Protein AF-A0A651GC50-F1 (afdb_monomer_lite)

Sequence (352 aa):
MMANLSPSSCLRASWQGGVTLLEILIVLMIILVLASFMIVGLDIIEDRRSRLVTSQRMDHVLNRLAQIGMGASGSVVYELQTAIPDLGGTRRFERGMGVDAAPYVLPEDRSGDGSPDPWHHVFPHSDAVSYGNPVVSGADDRPLIMAYPWGQERKYRIGTWQGDDGDDAYYWDLYEQHVNNDEDFAYPAAERHRLHELWPRRSAQLLSYLGVVSDVETYHGNRSPKQAWNDAWGHPLIVAYALYQPPKYRGTNQSRHPDYYLQRAQDLYQYNRSIYVSIGAAGPDISPYAFVADWNINMTALWNHICDIAMPDEETTWNERSFHRNPWSGTRIASDESGERQVFLSAPVEFR

pLDDT: mean 72.95, std 24.16, range [25.03, 98.5]

Radius of gyration: 33.16 Å; chains: 1; bounding box: 59×53×151 Å

Foldseek 3Di:
DDDDDDDPPDPPPPPPPPCDPVNVVVVVVVVVVVVVVVVVVVVVVLQVVLVVLQLVLQVLLVVLLVVCCVDPVNFSVVVLCVLPVQLDAQRDDDPPPPPPPDDDDDPPDDDPDPDDDPPPDPDQDPVNDDSGDDDDDDPDDHFHADDDDQPDFDQDDPDDPPPPVDPDDDDPPPPPPVPVDPVRRPRPDGDWDFPLRFQQQCQLVSCCVSVQDVHSVCLVPWQDCPRSQARVQRHGKTKTKHKYAFTFDPDPPPVDDRCNRQVVCCVVPVGRMKMKIKIKHFPNDDDPPPDDPDVSVVSSVSSVVLQCQQQVDPLRICTSVCVVPPSDARWDWGAHPVNPTIMIMHGIDMTD

Structure (mmCIF, N/CA/C/O backbone):
data_AF-A0A651GC50-F1
#
_entry.id   AF-A0A651GC50-F1
#
loop_
_atom_site.group_PDB
_atom_site.id
_atom_site.type_symbol
_atom_site.label_atom_id
_atom_site.label_alt_id
_atom_site.label_comp_id
_atom_site.label_asym_id
_atom_site.label_entity_id
_atom_site.label_seq_id
_atom_site.pdbx_PDB_ins_code
_atom_site.Cartn_x
_atom_site.Cartn_y
_atom_site.Cartn_z
_atom_site.occupancy
_atom_site.B_iso_or_equiv
_atom_site.auth_seq_id
_atom_site.auth_comp_id
_atom_site.auth_asym_id
_atom_site.auth_atom_id
_atom_site.pdbx_PDB_model_num
ATOM 1 N N . MET A 1 1 ? -6.834 -25.524 99.553 1.00 45.94 1 MET A N 1
ATOM 2 C CA . MET A 1 1 ? -6.022 -24.94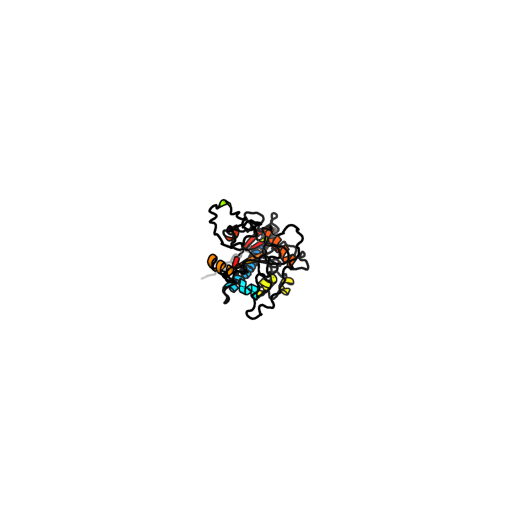4 98.460 1.00 45.94 1 MET A CA 1
ATOM 3 C C . MET A 1 1 ? -6.679 -25.371 97.149 1.00 45.94 1 MET A C 1
ATOM 5 O O . MET A 1 1 ? -6.465 -26.494 96.738 1.00 45.94 1 MET A O 1
ATOM 9 N N . MET A 1 2 ? -7.751 -24.737 96.663 1.00 45.84 2 MET A N 1
ATOM 10 C CA . MET A 1 2 ? -7.874 -23.406 96.033 1.00 45.84 2 MET A CA 1
ATOM 11 C C . MET A 1 2 ? -6.906 -23.166 94.864 1.00 45.84 2 MET A C 1
ATOM 13 O O . MET A 1 2 ? -5.766 -22.786 95.095 1.00 45.84 2 MET A O 1
ATOM 17 N N . ALA A 1 3 ? -7.421 -23.311 93.637 1.00 46.81 3 ALA A N 1
ATOM 18 C CA . ALA A 1 3 ? -7.075 -22.490 92.474 1.00 46.81 3 ALA A CA 1
ATOM 19 C C . ALA A 1 3 ? -8.230 -22.573 91.452 1.00 46.81 3 ALA A C 1
ATOM 21 O O . ALA A 1 3 ? -8.310 -23.490 90.642 1.00 46.81 3 ALA A O 1
ATOM 22 N N . ASN A 1 4 ? -9.166 -21.628 91.567 1.00 53.75 4 ASN A N 1
ATOM 23 C CA . ASN A 1 4 ? -10.257 -21.382 90.625 1.00 53.75 4 ASN A CA 1
ATOM 24 C C . ASN A 1 4 ? -9.676 -20.606 89.432 1.00 53.75 4 ASN A C 1
ATOM 26 O O . ASN A 1 4 ? -9.261 -19.460 89.604 1.00 53.75 4 ASN A O 1
ATOM 30 N N . LEU A 1 5 ? -9.620 -21.211 88.243 1.00 58.12 5 LEU A N 1
ATOM 31 C CA . LEU A 1 5 ? -9.228 -20.520 87.013 1.00 58.12 5 LEU A CA 1
ATOM 32 C C . LEU A 1 5 ? -10.478 -19.941 86.342 1.00 58.12 5 LEU A C 1
ATOM 34 O O . LEU A 1 5 ? -11.329 -20.665 85.833 1.00 58.12 5 LEU A O 1
ATOM 38 N N . SER A 1 6 ? -10.580 -18.615 86.395 1.00 60.00 6 SER A N 1
ATOM 39 C CA . SER A 1 6 ? -11.601 -17.803 85.733 1.00 60.00 6 SER A CA 1
ATOM 40 C C . SER A 1 6 ? -11.493 -17.923 84.206 1.00 60.00 6 SER A C 1
ATOM 42 O O . SER A 1 6 ? -10.407 -17.693 83.671 1.00 60.00 6 SER A O 1
ATOM 44 N N . PRO A 1 7 ? -12.586 -18.199 83.474 1.00 60.03 7 PRO A N 1
ATOM 45 C CA . PRO A 1 7 ? -12.604 -18.056 82.027 1.00 60.03 7 PRO A CA 1
ATOM 46 C C . PRO A 1 7 ? -12.593 -16.564 81.673 1.00 60.03 7 PRO A C 1
ATOM 48 O O . PRO A 1 7 ? -13.519 -15.820 81.989 1.00 60.03 7 PRO A O 1
ATOM 51 N N . SER A 1 8 ? -11.515 -16.116 81.037 1.00 60.50 8 SER A N 1
ATOM 52 C CA . SER A 1 8 ? -11.381 -14.765 80.499 1.00 60.50 8 SER A CA 1
ATOM 53 C C . SER A 1 8 ? -12.426 -14.539 79.407 1.00 60.50 8 SER A C 1
ATOM 55 O O . SER A 1 8 ? -12.296 -15.029 78.284 1.00 60.50 8 SER A O 1
ATOM 57 N N . SER A 1 9 ? -13.475 -13.797 79.750 1.00 56.22 9 SER A N 1
ATOM 58 C CA . SER A 1 9 ? -14.501 -13.302 78.840 1.00 56.22 9 SER A CA 1
ATOM 59 C C . SER A 1 9 ? -13.852 -12.472 77.731 1.00 56.22 9 SER A C 1
ATOM 61 O O . SER A 1 9 ? -13.531 -11.299 77.915 1.00 56.22 9 SER A O 1
ATOM 63 N N . CYS A 1 10 ? -13.640 -13.086 76.568 1.00 60.97 10 CYS A N 1
ATOM 64 C CA . CYS A 1 10 ? -13.288 -12.372 75.350 1.00 60.97 10 CYS A CA 1
ATOM 65 C C . CYS A 1 10 ? -14.440 -11.423 74.998 1.00 60.97 10 CYS A C 1
ATOM 67 O O . CYS A 1 10 ? -15.501 -11.862 74.553 1.00 60.97 10 CYS A O 1
ATOM 69 N N . LEU A 1 11 ? -14.222 -10.125 75.209 1.00 56.81 11 LEU A N 1
ATOM 70 C CA . LEU A 1 11 ? -15.041 -9.029 74.701 1.00 56.81 11 LEU A CA 1
ATOM 71 C C . LEU A 1 11 ? -15.114 -9.124 73.169 1.00 56.81 11 LEU A C 1
ATOM 73 O O . LEU A 1 11 ? -14.315 -8.529 72.449 1.00 56.81 11 LEU A O 1
ATOM 77 N N . ARG A 1 12 ? -16.089 -9.877 72.648 1.00 56.22 12 ARG A N 1
ATOM 78 C CA . ARG A 1 12 ? -16.580 -9.687 71.282 1.00 56.22 12 ARG A CA 1
ATOM 79 C C . ARG A 1 12 ? -17.329 -8.362 71.273 1.00 56.22 12 ARG A C 1
ATOM 81 O O . ARG A 1 12 ? -18.528 -8.324 71.527 1.00 56.22 12 ARG A O 1
ATOM 88 N N . ALA A 1 13 ? -16.609 -7.276 71.013 1.00 61.59 13 ALA A N 1
ATOM 89 C CA . ALA A 1 13 ? -17.218 -6.026 70.594 1.00 61.59 13 ALA A CA 1
ATOM 90 C C . ALA A 1 13 ? -17.921 -6.295 69.256 1.00 61.59 13 ALA A C 1
ATOM 92 O O . ALA A 1 13 ? -17.296 -6.286 68.197 1.00 61.59 13 ALA A O 1
ATOM 93 N N . SER A 1 14 ? -19.211 -6.629 69.309 1.00 62.66 14 SER A N 1
ATOM 94 C CA . SER A 1 14 ? -20.057 -6.729 68.128 1.00 62.66 14 SER A CA 1
ATOM 95 C C . SER A 1 14 ? -20.210 -5.324 67.558 1.00 62.66 14 SER A C 1
ATOM 97 O O . SER A 1 14 ? -21.078 -4.561 67.980 1.00 62.66 14 SER A O 1
ATOM 99 N N . TRP A 1 15 ? -19.333 -4.965 66.626 1.00 57.25 15 TRP A N 1
ATOM 100 C CA . TRP A 1 15 ? -19.516 -3.819 65.747 1.00 57.25 15 TRP A CA 1
ATOM 101 C C . TRP A 1 15 ? -20.744 -4.083 64.867 1.00 57.25 15 TRP A C 1
ATOM 103 O O . TRP A 1 15 ? -20.642 -4.542 63.736 1.00 57.25 15 TRP A O 1
ATOM 113 N N . GLN A 1 16 ? -21.932 -3.818 65.408 1.00 62.91 16 GLN A N 1
ATOM 114 C CA . GLN A 1 16 ? -23.155 -3.621 64.635 1.00 62.91 16 GLN A CA 1
ATOM 115 C C . GLN A 1 16 ? -23.178 -2.169 64.142 1.00 62.91 16 GLN A C 1
ATOM 117 O O . GLN A 1 16 ? -24.067 -1.390 64.470 1.00 62.91 16 GLN A O 1
ATOM 122 N N . GLY A 1 17 ? -22.153 -1.784 63.381 1.00 67.25 17 GLY A N 1
ATOM 123 C CA . GLY A 1 17 ? -22.253 -0.617 62.517 1.00 67.25 17 GLY A CA 1
ATOM 124 C C . GLY A 1 17 ? -23.120 -1.027 61.338 1.00 67.25 17 GLY A C 1
ATOM 125 O O . GLY A 1 17 ? -22.641 -1.708 60.437 1.00 67.25 17 GLY A O 1
ATOM 126 N N . GLY A 1 18 ? -24.416 -0.720 61.386 1.00 75.31 18 GLY A N 1
ATOM 127 C CA . GLY A 1 18 ? -25.288 -0.925 60.235 1.00 75.31 18 GLY A CA 1
ATOM 128 C C . GLY A 1 18 ? -24.756 -0.110 59.060 1.00 75.31 18 GLY A C 1
ATOM 129 O O . GLY A 1 18 ? -24.529 1.090 59.215 1.00 75.31 18 GLY A O 1
ATOM 130 N N . VAL A 1 19 ? -24.547 -0.760 57.913 1.00 84.38 19 VAL A N 1
ATOM 131 C CA . VAL A 1 19 ? -24.197 -0.081 56.660 1.00 84.38 19 VAL A CA 1
ATOM 132 C C . VAL A 1 19 ? -25.247 0.992 56.419 1.00 84.38 19 VAL A C 1
ATOM 134 O O . VAL A 1 19 ? -26.440 0.702 56.292 1.00 84.38 19 VAL A O 1
ATOM 137 N N . THR A 1 20 ? -24.816 2.247 56.428 1.00 94.12 20 THR A N 1
ATOM 138 C CA . THR A 1 20 ? -25.748 3.356 56.252 1.00 94.12 20 THR A CA 1
ATOM 139 C C . THR A 1 20 ? -26.135 3.453 54.780 1.00 94.12 20 THR A C 1
ATOM 141 O O . THR A 1 20 ? -25.330 3.189 53.889 1.00 94.12 20 THR A O 1
ATOM 144 N N . LEU A 1 21 ? -27.370 3.868 54.495 1.00 93.75 21 LEU A N 1
ATOM 145 C CA . LEU A 1 21 ? -27.816 4.104 53.116 1.00 93.75 21 LEU A CA 1
ATOM 146 C C . LEU A 1 21 ? -26.902 5.107 52.382 1.00 93.75 21 LEU A C 1
ATOM 148 O O . LEU A 1 21 ? -26.682 4.978 51.180 1.00 93.75 21 LEU A O 1
ATOM 152 N N . LEU A 1 22 ? -26.324 6.062 53.120 1.00 94.25 22 LEU A N 1
ATOM 153 C CA . LEU A 1 22 ? -25.343 7.016 52.607 1.00 94.25 22 LEU A CA 1
ATOM 154 C C . LEU A 1 22 ? -24.067 6.327 52.101 1.00 94.25 22 LEU A C 1
ATOM 156 O O . LEU A 1 22 ? -23.579 6.663 51.027 1.00 94.25 22 LEU A O 1
ATOM 160 N N . GLU A 1 23 ? -23.545 5.354 52.847 1.00 95.00 23 GLU A N 1
ATOM 161 C CA . GLU A 1 23 ? -22.352 4.593 52.465 1.00 95.00 23 GLU A CA 1
ATOM 162 C C . GLU A 1 23 ? -22.581 3.823 51.158 1.00 95.00 23 GLU A C 1
ATOM 164 O O . GLU A 1 23 ? -21.754 3.885 50.250 1.00 95.00 23 GLU A O 1
ATOM 169 N N . ILE A 1 24 ? -23.755 3.199 51.008 1.00 96.38 24 ILE A N 1
ATOM 170 C CA . ILE A 1 24 ? -24.140 2.516 49.763 1.00 96.38 24 ILE A CA 1
ATOM 171 C C . ILE A 1 24 ? -24.218 3.509 48.595 1.00 96.38 24 ILE A C 1
ATOM 173 O O . ILE A 1 24 ? -23.740 3.207 47.502 1.00 96.38 24 ILE A O 1
ATOM 177 N N . LEU A 1 25 ? -24.782 4.700 48.813 1.00 97.31 25 LEU A N 1
ATOM 178 C CA . LEU A 1 25 ? -24.913 5.720 47.771 1.00 97.31 25 LEU A CA 1
ATOM 179 C C . LEU A 1 25 ? -23.547 6.249 47.309 1.00 97.31 25 LEU A C 1
ATOM 181 O O . LEU A 1 25 ? -23.328 6.399 46.107 1.00 97.31 25 LEU A O 1
ATOM 185 N N . ILE A 1 26 ? -22.616 6.475 48.239 1.00 97.06 26 ILE A N 1
ATOM 186 C CA . ILE A 1 26 ? -21.244 6.897 47.920 1.00 97.06 26 ILE A CA 1
ATOM 187 C C . ILE A 1 26 ? -20.527 5.816 47.104 1.00 97.06 26 ILE A C 1
ATOM 189 O O . ILE A 1 26 ? -19.928 6.122 46.073 1.00 97.06 26 ILE A O 1
ATOM 193 N N . VAL A 1 27 ? -20.621 4.548 47.517 1.00 97.88 27 VAL A N 1
ATOM 194 C CA . VAL A 1 27 ? -20.013 3.426 46.783 1.00 97.88 27 VAL A CA 1
ATOM 195 C C . VAL A 1 27 ? -20.591 3.320 45.371 1.00 97.88 27 VAL A C 1
ATOM 197 O O . VAL A 1 27 ? -19.838 3.178 44.408 1.00 97.88 27 VAL A O 1
ATOM 200 N N . LEU A 1 28 ? -21.911 3.449 45.223 1.00 98.19 28 LEU A N 1
ATOM 201 C CA . LEU A 1 28 ? -22.571 3.390 43.922 1.00 98.19 28 LEU A CA 1
ATOM 202 C C . LEU A 1 28 ? -22.138 4.545 43.009 1.00 98.19 28 LEU A C 1
ATOM 204 O O . LEU A 1 28 ? -21.850 4.316 41.835 1.00 98.19 28 LEU A O 1
ATOM 208 N N . MET A 1 29 ? -22.017 5.762 43.545 1.00 98.44 29 MET A N 1
ATOM 209 C CA . MET A 1 29 ? -21.498 6.907 42.793 1.00 98.44 29 MET A CA 1
ATOM 210 C C . MET A 1 29 ? -20.068 6.649 42.300 1.00 98.44 29 MET A C 1
ATOM 212 O O . MET A 1 29 ? -19.776 6.885 41.129 1.00 98.44 29 MET A O 1
ATOM 216 N N . ILE A 1 30 ? -19.188 6.124 43.158 1.00 98.25 30 ILE A N 1
ATOM 217 C CA . ILE A 1 30 ? -17.802 5.807 42.784 1.00 98.25 30 ILE A CA 1
ATOM 218 C C . ILE A 1 30 ? -17.766 4.754 41.671 1.00 98.25 30 ILE A C 1
ATOM 220 O O . ILE A 1 30 ? -17.040 4.933 40.694 1.00 98.25 30 ILE A O 1
ATOM 224 N N . ILE A 1 31 ? -18.571 3.691 41.769 1.00 98.44 31 ILE A N 1
ATOM 225 C CA . ILE A 1 31 ? -18.642 2.647 40.735 1.00 98.44 31 ILE A CA 1
ATOM 226 C C . ILE A 1 31 ? -19.097 3.234 39.395 1.00 98.44 31 ILE A C 1
ATOM 228 O O . ILE A 1 31 ? -18.484 2.936 38.373 1.00 98.44 31 ILE A O 1
ATOM 232 N N . LEU A 1 32 ? -20.124 4.091 39.381 1.00 98.38 32 LEU A N 1
ATOM 233 C CA . LEU A 1 32 ? -20.608 4.721 38.147 1.00 98.38 32 LEU A CA 1
ATOM 234 C C . LEU A 1 32 ? -19.561 5.644 37.513 1.00 98.38 32 LEU A C 1
ATOM 236 O O . LEU A 1 32 ? -19.381 5.630 36.294 1.00 98.38 32 LEU A O 1
ATOM 240 N N . VAL A 1 33 ? -18.840 6.414 38.329 1.00 98.06 33 VAL A N 1
ATOM 241 C CA . VAL A 1 33 ? -17.749 7.274 37.854 1.00 98.06 33 VAL A CA 1
ATOM 242 C C . VAL A 1 33 ? -16.621 6.426 37.259 1.00 98.06 33 VAL A C 1
ATOM 244 O O . VAL A 1 33 ? -16.177 6.697 36.145 1.00 98.06 33 VAL A O 1
ATOM 247 N N . LEU A 1 34 ? -16.198 5.359 37.945 1.00 98.06 34 LEU A N 1
ATOM 248 C CA . LEU A 1 34 ? -15.156 4.452 37.451 1.00 98.06 34 LEU A CA 1
ATOM 249 C C . LEU A 1 34 ? -15.576 3.723 36.170 1.00 98.06 34 LEU A C 1
ATOM 251 O O . LEU A 1 34 ? -14.781 3.635 35.236 1.00 98.06 34 LEU A O 1
ATOM 255 N N . ALA A 1 35 ? -16.821 3.249 36.094 1.00 97.75 35 ALA A N 1
ATOM 256 C CA . ALA A 1 35 ? -17.361 2.618 34.893 1.00 97.75 35 ALA A CA 1
ATOM 257 C C . ALA A 1 35 ? -17.366 3.590 33.702 1.00 97.75 35 ALA A C 1
ATOM 259 O O . ALA A 1 35 ? -16.977 3.211 32.601 1.00 97.75 35 ALA A O 1
ATOM 260 N N . SER A 1 36 ? -17.717 4.859 33.934 1.00 96.88 36 SER A N 1
ATOM 261 C CA . SER A 1 36 ? -17.701 5.898 32.895 1.00 96.88 36 SER A CA 1
ATOM 262 C C . SER A 1 36 ? -16.284 6.157 32.367 1.00 96.88 36 SER A C 1
ATOM 264 O O . SER A 1 36 ? -16.081 6.224 31.157 1.00 96.88 36 SER A O 1
ATOM 266 N N . PHE A 1 37 ? -15.283 6.228 33.253 1.00 97.00 37 PHE A N 1
ATOM 267 C CA . PHE A 1 37 ? -13.877 6.344 32.843 1.00 97.00 37 PHE A CA 1
ATOM 268 C C . PHE A 1 37 ? -13.377 5.110 32.085 1.00 97.00 37 PHE A C 1
ATOM 270 O O . PHE A 1 37 ? -12.610 5.249 31.133 1.00 97.00 37 PHE A O 1
ATOM 277 N N . MET A 1 38 ? -13.809 3.910 32.483 1.00 96.81 38 MET A N 1
ATOM 278 C CA . MET A 1 38 ? -13.442 2.677 31.788 1.00 96.81 38 MET A CA 1
ATOM 279 C C . MET A 1 38 ? -13.988 2.631 30.361 1.00 96.81 38 MET A C 1
ATOM 281 O O . MET A 1 38 ? -13.245 2.236 29.471 1.00 96.81 38 MET A O 1
ATOM 285 N N . ILE A 1 39 ? -15.228 3.072 30.126 1.00 95.94 39 ILE A N 1
ATOM 286 C CA . ILE A 1 39 ? -15.828 3.102 28.781 1.00 95.94 39 ILE A CA 1
ATOM 287 C C . ILE A 1 39 ? -14.994 3.985 27.842 1.00 95.94 39 ILE A C 1
ATOM 289 O O . ILE A 1 39 ? -14.525 3.504 26.818 1.00 95.94 39 ILE A O 1
ATOM 293 N N . VAL A 1 40 ? -14.693 5.225 28.245 1.00 94.62 40 VAL A N 1
ATOM 294 C CA . VAL A 1 40 ? -13.856 6.138 27.438 1.00 94.62 40 VAL A CA 1
ATOM 295 C C . VAL A 1 40 ? -12.445 5.575 27.223 1.00 94.62 40 VAL A C 1
ATOM 297 O O . VAL A 1 40 ? -11.861 5.715 26.149 1.00 94.62 40 VAL A O 1
ATOM 300 N N . GLY A 1 41 ? -11.876 4.922 28.241 1.00 94.62 41 GLY A N 1
ATOM 301 C CA . GLY A 1 41 ? -10.563 4.291 28.137 1.00 94.62 41 GLY A CA 1
ATOM 302 C C . GLY A 1 41 ? -10.526 3.130 27.139 1.00 94.62 41 GLY A C 1
ATOM 303 O O . GLY A 1 41 ? -9.520 2.964 26.449 1.00 94.62 41 GLY A O 1
ATOM 304 N N . LEU A 1 42 ? -11.603 2.344 27.045 1.00 95.38 42 LEU A N 1
ATOM 305 C CA . LEU A 1 42 ? -11.700 1.216 26.119 1.00 95.38 42 LEU A CA 1
ATOM 306 C C . LEU A 1 42 ? -11.727 1.684 24.663 1.00 95.38 42 LEU A C 1
ATOM 308 O O . LEU A 1 42 ? -10.953 1.151 23.870 1.00 95.38 42 LEU A O 1
ATOM 312 N N . ASP A 1 43 ? -12.492 2.726 24.337 1.00 93.19 43 ASP A N 1
ATOM 313 C CA . ASP A 1 43 ? -12.573 3.263 22.969 1.00 93.19 43 ASP A CA 1
ATOM 314 C C . ASP A 1 43 ? -11.195 3.729 22.461 1.00 93.19 43 ASP A C 1
ATOM 316 O O . ASP A 1 43 ? -10.774 3.404 21.349 1.00 93.19 43 ASP A O 1
ATOM 320 N N . ILE A 1 44 ? -10.422 4.411 23.317 1.00 93.69 44 ILE A N 1
ATOM 321 C CA . ILE A 1 44 ? -9.053 4.852 22.992 1.00 93.69 44 ILE A CA 1
ATOM 322 C C . ILE A 1 44 ? -8.121 3.652 22.763 1.00 93.69 44 ILE A C 1
ATOM 324 O O . ILE A 1 44 ? -7.234 3.695 21.904 1.00 93.69 44 ILE A O 1
ATOM 328 N N . ILE A 1 45 ? -8.276 2.581 23.546 1.00 96.12 45 ILE A N 1
ATOM 329 C CA . ILE A 1 45 ? -7.467 1.365 23.403 1.00 96.12 45 ILE A CA 1
ATOM 330 C C . ILE A 1 45 ? -7.827 0.631 22.107 1.00 96.12 45 ILE A C 1
ATOM 332 O O . ILE A 1 45 ? -6.922 0.164 21.411 1.00 96.12 45 ILE A O 1
ATOM 336 N N . GLU A 1 46 ? -9.111 0.540 21.765 1.00 95.31 46 GLU A N 1
ATOM 337 C CA . GLU A 1 46 ? -9.582 -0.101 20.536 1.00 95.31 46 GLU A CA 1
ATOM 338 C C . GLU A 1 46 ? -9.141 0.657 19.282 1.00 95.31 46 GLU A C 1
ATOM 340 O O . GLU A 1 46 ? -8.657 0.029 18.337 1.00 95.31 46 GLU A O 1
ATOM 345 N N . ASP A 1 47 ? -9.195 1.989 19.293 1.00 94.25 47 ASP A N 1
ATOM 346 C CA . ASP A 1 47 ? -8.678 2.826 18.207 1.00 94.25 47 ASP A CA 1
ATOM 347 C C . ASP A 1 47 ? -7.159 2.642 18.031 1.00 94.25 47 ASP A C 1
ATOM 349 O O . ASP A 1 47 ? -6.676 2.313 16.943 1.00 94.25 47 ASP A O 1
ATOM 353 N N . ARG A 1 48 ? -6.378 2.717 19.119 1.00 95.56 48 ARG A N 1
ATOM 354 C CA . ARG A 1 48 ? -4.922 2.466 19.067 1.00 95.56 48 ARG A CA 1
ATOM 355 C C . ARG A 1 48 ? -4.587 1.068 18.564 1.00 95.56 48 ARG A C 1
ATOM 357 O O . ARG A 1 48 ? -3.647 0.902 17.785 1.00 95.56 48 ARG A O 1
ATOM 364 N N . ARG A 1 49 ? -5.345 0.062 19.003 1.00 96.62 49 ARG A N 1
ATOM 365 C CA . ARG A 1 49 ? -5.204 -1.313 18.521 1.00 96.62 49 ARG A CA 1
ATOM 366 C C . ARG A 1 49 ? -5.483 -1.383 17.023 1.00 96.62 49 ARG A C 1
ATOM 368 O O . ARG A 1 49 ? -4.708 -2.009 16.310 1.00 96.62 49 ARG A O 1
ATOM 375 N N . SER A 1 50 ? -6.546 -0.740 16.554 1.00 96.88 50 SER A N 1
ATOM 376 C CA . SER A 1 50 ? -6.943 -0.724 15.144 1.00 96.88 50 SER A CA 1
ATOM 377 C C . SER A 1 50 ? -5.865 -0.089 14.264 1.00 96.88 50 SER A C 1
ATOM 379 O O . SER A 1 50 ? -5.423 -0.702 13.293 1.00 96.88 50 SER A O 1
ATOM 381 N N . ARG A 1 51 ? -5.319 1.060 14.678 1.00 96.31 51 ARG A N 1
ATOM 382 C CA . ARG A 1 51 ? -4.175 1.718 14.018 1.00 96.31 51 ARG A CA 1
ATOM 383 C C . ARG A 1 51 ? -2.949 0.811 13.936 1.00 96.31 51 ARG A C 1
ATOM 385 O O . ARG A 1 51 ? -2.338 0.686 12.875 1.00 96.31 51 ARG A O 1
ATOM 392 N N . LEU A 1 52 ? -2.603 0.158 15.048 1.00 97.12 52 LEU A N 1
ATOM 393 C CA . LEU A 1 52 ? -1.461 -0.753 15.105 1.00 97.12 52 LEU A CA 1
ATOM 394 C C . LEU A 1 52 ? -1.661 -1.961 14.184 1.00 97.12 52 LEU A C 1
ATOM 396 O O . LEU A 1 52 ? -0.741 -2.320 13.454 1.00 97.12 52 LEU A O 1
ATOM 400 N N . VAL A 1 53 ? -2.853 -2.565 14.187 1.00 97.81 53 VAL A N 1
ATOM 401 C CA . VAL A 1 53 ? -3.178 -3.692 13.304 1.00 97.81 53 VAL A CA 1
ATOM 402 C C . VAL A 1 53 ? -3.071 -3.278 11.837 1.00 97.81 53 VAL A C 1
ATOM 404 O O . VAL A 1 53 ? -2.460 -4.004 11.056 1.00 97.81 53 VAL A O 1
ATOM 407 N N . THR A 1 54 ? -3.607 -2.116 11.459 1.00 98.06 54 THR A N 1
ATOM 408 C CA . THR A 1 54 ? -3.505 -1.604 10.085 1.00 98.06 54 THR A CA 1
ATOM 409 C C . THR A 1 54 ? -2.046 -1.409 9.668 1.00 98.06 54 THR A C 1
ATOM 411 O O . THR A 1 54 ? -1.641 -1.954 8.642 1.00 98.06 54 THR A O 1
ATOM 414 N N . SER A 1 55 ? -1.219 -0.750 10.492 1.00 97.75 55 SER A N 1
ATOM 415 C CA . SER A 1 55 ? 0.216 -0.587 10.196 1.00 97.75 55 SER A CA 1
ATOM 416 C C . SER A 1 55 ? 0.933 -1.932 10.062 1.00 97.75 55 SER A C 1
ATOM 418 O O . SER A 1 55 ? 1.664 -2.137 9.101 1.00 97.75 55 SER A O 1
ATOM 420 N N . GLN A 1 56 ? 0.678 -2.884 10.967 1.00 97.88 56 GLN A N 1
ATOM 421 C CA . GLN A 1 56 ? 1.281 -4.220 10.903 1.00 97.88 56 GLN A CA 1
ATOM 422 C C . GLN A 1 56 ? 0.910 -4.971 9.620 1.00 97.88 56 GLN A C 1
ATOM 424 O O . GLN A 1 56 ? 1.733 -5.712 9.084 1.00 97.88 56 GLN A O 1
ATOM 429 N N . ARG A 1 57 ? -0.316 -4.798 9.113 1.00 98.31 57 ARG A N 1
ATOM 430 C CA . ARG A 1 57 ? -0.741 -5.400 7.841 1.00 98.31 57 ARG A CA 1
ATOM 431 C C . ARG A 1 57 ? -0.047 -4.754 6.647 1.00 98.31 57 ARG A C 1
ATOM 433 O O . ARG A 1 57 ? 0.396 -5.474 5.757 1.00 98.31 57 ARG A O 1
ATOM 440 N N . MET A 1 58 ? 0.111 -3.432 6.646 1.00 98.50 58 MET A N 1
ATOM 441 C CA . MET A 1 58 ? 0.882 -2.727 5.615 1.00 98.50 58 MET A CA 1
ATOM 442 C C . MET A 1 58 ? 2.348 -3.181 5.624 1.00 98.50 58 MET A C 1
ATOM 444 O O . MET A 1 58 ? 2.880 -3.590 4.592 1.00 98.50 58 MET A O 1
ATOM 448 N N . ASP A 1 59 ? 2.970 -3.231 6.803 1.00 98.00 59 ASP A N 1
ATOM 449 C CA . ASP A 1 59 ? 4.337 -3.728 6.971 1.00 98.00 59 ASP A CA 1
ATOM 450 C C . ASP A 1 59 ? 4.455 -5.192 6.533 1.00 98.00 59 ASP A C 1
ATOM 452 O O . ASP A 1 59 ? 5.448 -5.585 5.922 1.00 98.00 59 ASP A O 1
ATOM 456 N N . HIS A 1 60 ? 3.441 -6.022 6.796 1.00 97.94 60 HIS A N 1
ATOM 457 C CA . HIS A 1 60 ? 3.414 -7.406 6.330 1.00 97.94 60 HIS A CA 1
ATOM 458 C C . HIS A 1 60 ? 3.489 -7.491 4.800 1.00 97.94 60 HIS A C 1
ATOM 460 O O . HIS A 1 60 ? 4.307 -8.248 4.281 1.00 97.94 60 HIS A O 1
ATOM 466 N N . VAL A 1 61 ? 2.699 -6.693 4.077 1.00 98.06 61 VAL A N 1
ATOM 467 C CA . VAL A 1 61 ? 2.713 -6.652 2.604 1.00 98.06 61 VAL A CA 1
ATOM 468 C C . VAL A 1 61 ? 4.078 -6.183 2.074 1.00 98.06 61 VAL A C 1
ATOM 470 O O . VAL A 1 61 ? 4.637 -6.832 1.188 1.00 98.06 61 VAL A O 1
ATOM 473 N N . LEU A 1 62 ? 4.664 -5.121 2.642 1.00 97.62 62 LEU A N 1
ATOM 474 C CA . LEU A 1 62 ? 6.006 -4.650 2.256 1.00 97.62 62 LEU A CA 1
ATOM 475 C C . LEU A 1 62 ? 7.089 -5.704 2.530 1.00 97.62 62 LEU A C 1
ATOM 477 O O . LEU A 1 62 ? 7.958 -5.942 1.691 1.00 97.62 62 LEU A O 1
ATOM 481 N N . ASN A 1 63 ? 7.011 -6.393 3.670 1.00 97.38 63 ASN A N 1
ATOM 482 C CA . ASN A 1 63 ? 7.932 -7.475 4.012 1.00 97.38 63 ASN A CA 1
ATOM 483 C C . ASN A 1 63 ? 7.800 -8.670 3.056 1.00 97.38 63 ASN A C 1
ATOM 485 O O . ASN A 1 63 ? 8.806 -9.294 2.723 1.00 97.38 63 ASN A O 1
ATOM 489 N N . ARG A 1 64 ? 6.589 -8.988 2.575 1.00 97.38 64 ARG A N 1
ATOM 490 C CA . ARG A 1 64 ? 6.386 -10.019 1.543 1.00 97.38 64 ARG A CA 1
ATOM 491 C C . ARG A 1 64 ? 7.050 -9.640 0.218 1.00 97.38 64 ARG A C 1
ATOM 493 O O . ARG A 1 64 ? 7.705 -10.488 -0.384 1.00 97.38 64 ARG A O 1
ATOM 500 N N . LEU A 1 65 ? 6.946 -8.378 -0.202 1.00 96.00 65 LEU A N 1
ATOM 501 C CA . LEU A 1 65 ? 7.644 -7.875 -1.392 1.00 96.00 65 LEU A CA 1
ATOM 502 C C . LEU A 1 65 ? 9.168 -7.965 -1.233 1.00 96.00 65 LEU A C 1
ATOM 504 O O . LEU A 1 65 ? 9.852 -8.460 -2.128 1.00 96.00 65 LEU A O 1
ATOM 508 N N . ALA A 1 66 ? 9.695 -7.583 -0.066 1.00 95.69 66 ALA A N 1
ATOM 509 C CA . ALA A 1 66 ? 11.118 -7.720 0.240 1.00 95.69 66 ALA A CA 1
ATOM 510 C C . ALA A 1 66 ? 11.587 -9.187 0.184 1.00 95.69 66 ALA A C 1
ATOM 512 O O . ALA A 1 66 ? 12.658 -9.480 -0.343 1.00 95.69 66 ALA A O 1
ATOM 513 N N . GLN A 1 67 ? 10.774 -10.123 0.691 1.00 95.44 67 GLN A N 1
ATOM 514 C CA . GLN A 1 67 ? 11.068 -11.560 0.648 1.00 95.44 67 GLN A CA 1
ATOM 515 C C . GLN A 1 67 ? 11.162 -12.103 -0.780 1.00 95.44 67 GLN A C 1
ATOM 517 O O . GLN A 1 67 ? 12.049 -12.911 -1.047 1.00 95.44 67 GLN A O 1
ATOM 522 N N . ILE A 1 68 ? 10.307 -11.643 -1.699 1.00 94.81 68 ILE A N 1
ATOM 523 C CA . ILE A 1 68 ? 10.394 -12.016 -3.121 1.00 94.81 68 ILE A CA 1
ATOM 524 C C . ILE A 1 68 ? 11.729 -11.560 -3.718 1.00 94.81 68 ILE A C 1
ATOM 526 O O . ILE A 1 68 ? 12.358 -12.315 -4.457 1.00 94.81 68 ILE A O 1
ATOM 530 N N . GLY A 1 69 ? 12.202 -10.365 -3.354 1.00 89.62 69 GLY A N 1
ATOM 531 C CA . GLY A 1 69 ? 13.465 -9.815 -3.864 1.00 89.62 69 GLY A CA 1
ATOM 532 C C . GLY A 1 69 ? 14.700 -10.587 -3.417 1.00 89.62 69 GLY A C 1
ATOM 533 O O . GLY A 1 69 ? 15.691 -10.641 -4.137 1.00 89.62 69 GLY A O 1
ATOM 534 N N . MET A 1 70 ? 14.621 -11.242 -2.257 1.00 92.06 70 MET A N 1
ATOM 535 C CA . MET A 1 70 ? 15.664 -12.145 -1.759 1.00 92.06 70 MET A CA 1
ATOM 536 C C . MET A 1 70 ? 15.600 -13.550 -2.389 1.00 92.06 70 MET A C 1
ATOM 538 O O . MET A 1 70 ? 16.444 -14.394 -2.086 1.00 92.06 70 MET A O 1
ATOM 542 N N . GLY A 1 71 ? 14.595 -13.826 -3.226 1.00 91.00 71 GLY A N 1
ATOM 543 C CA . GLY A 1 71 ? 14.406 -15.105 -3.902 1.00 91.00 71 GLY A CA 1
ATOM 544 C C . GLY A 1 71 ? 15.430 -15.388 -5.007 1.00 91.00 71 GLY A C 1
ATOM 545 O O . GLY A 1 71 ? 16.257 -14.554 -5.369 1.00 91.00 71 GLY A O 1
ATOM 546 N N . ALA A 1 72 ? 15.349 -16.591 -5.582 1.00 76.88 72 ALA A N 1
ATOM 547 C CA . ALA A 1 72 ? 16.335 -17.113 -6.535 1.00 76.88 72 ALA A CA 1
ATOM 548 C C . ALA A 1 72 ? 16.496 -16.277 -7.820 1.00 76.88 72 ALA A C 1
ATOM 550 O O . ALA A 1 72 ? 17.562 -16.307 -8.432 1.00 76.88 72 ALA A O 1
ATOM 551 N N . SER A 1 73 ? 15.461 -15.539 -8.231 1.00 80.25 73 SER A N 1
ATOM 552 C CA . SER A 1 73 ? 15.489 -14.724 -9.453 1.00 80.25 73 SER A CA 1
ATOM 553 C C . SER A 1 73 ? 16.173 -13.366 -9.282 1.00 80.25 73 SER A C 1
ATOM 555 O O . SER A 1 73 ? 16.488 -12.727 -10.283 1.00 80.25 73 SER A O 1
ATOM 557 N N . GLY A 1 74 ? 16.404 -12.914 -8.043 1.00 80.19 74 GLY A N 1
ATOM 558 C CA . GLY A 1 74 ? 17.180 -11.709 -7.730 1.00 80.19 74 GLY A CA 1
ATOM 559 C C . GLY A 1 74 ? 16.589 -10.364 -8.180 1.00 80.19 74 GLY A C 1
ATOM 560 O O . GLY A 1 74 ? 17.276 -9.357 -8.057 1.00 80.19 74 GLY A O 1
ATOM 561 N N . SER A 1 75 ? 15.358 -10.321 -8.706 1.00 88.00 75 SER A N 1
ATOM 562 C CA . SER A 1 75 ? 14.647 -9.071 -9.018 1.00 88.00 75 SER A CA 1
ATOM 563 C C . SER A 1 75 ? 13.154 -9.208 -8.749 1.00 88.00 75 SER A C 1
ATOM 565 O O . SER A 1 75 ? 12.478 -10.052 -9.350 1.00 88.00 75 SER A O 1
ATOM 567 N N . VAL A 1 76 ? 12.626 -8.340 -7.878 1.00 91.94 76 VAL A N 1
ATOM 568 C CA . VAL A 1 76 ? 11.186 -8.303 -7.554 1.00 91.94 76 VAL A CA 1
ATOM 569 C C . VAL A 1 76 ? 10.363 -8.008 -8.801 1.00 91.94 76 VAL A C 1
ATOM 571 O O . VAL A 1 76 ? 9.328 -8.628 -9.035 1.00 91.94 76 VAL A O 1
ATOM 574 N N . VAL A 1 77 ? 10.841 -7.085 -9.634 1.00 90.50 77 VAL A N 1
ATOM 575 C CA . VAL A 1 77 ? 10.129 -6.655 -10.840 1.00 90.50 77 VAL A CA 1
ATOM 576 C C . VAL A 1 77 ? 9.928 -7.813 -11.805 1.00 90.50 77 VAL A C 1
ATOM 578 O O . VAL A 1 77 ? 8.835 -7.996 -12.334 1.00 90.50 77 VAL A O 1
ATOM 581 N N . TYR A 1 78 ? 10.976 -8.605 -12.026 1.00 88.81 78 TYR A N 1
ATOM 582 C CA . TYR A 1 78 ? 10.918 -9.740 -12.939 1.00 88.81 78 TYR A CA 1
ATOM 583 C C . TYR A 1 78 ? 9.906 -10.798 -12.480 1.00 88.81 78 TYR A C 1
ATOM 585 O O . TYR A 1 78 ? 9.115 -11.283 -13.293 1.00 88.81 78 TYR A O 1
ATOM 593 N N . GLU A 1 79 ? 9.903 -11.127 -11.188 1.00 91.75 79 GLU A N 1
ATOM 594 C CA . GLU A 1 79 ? 8.956 -12.077 -10.596 1.00 91.75 79 GLU A CA 1
ATOM 595 C C . GLU A 1 79 ? 7.512 -11.584 -10.727 1.00 91.75 79 GLU A C 1
ATOM 597 O O . GLU A 1 79 ? 6.647 -12.290 -11.250 1.00 91.75 79 GLU A O 1
ATOM 602 N N . LEU A 1 80 ? 7.267 -10.325 -10.355 1.00 92.12 80 LEU A N 1
ATOM 603 C CA . LEU A 1 80 ? 5.941 -9.724 -10.431 1.00 92.12 80 LEU A CA 1
ATOM 604 C C . LEU A 1 80 ? 5.423 -9.620 -11.875 1.00 92.12 80 LEU A C 1
ATOM 606 O O . LEU A 1 80 ? 4.268 -9.951 -12.126 1.00 92.12 80 LEU A O 1
ATOM 610 N N . GLN A 1 81 ? 6.259 -9.217 -12.839 1.00 88.94 81 GLN A N 1
ATOM 611 C CA . GLN A 1 81 ? 5.884 -9.167 -14.262 1.00 88.94 81 GLN A CA 1
ATOM 612 C C . GLN A 1 81 ? 5.618 -10.559 -14.851 1.00 88.94 81 GLN A C 1
ATOM 614 O O . GLN A 1 81 ? 4.803 -10.699 -15.761 1.00 88.94 81 GLN A O 1
ATOM 619 N N . THR A 1 82 ? 6.308 -11.590 -14.353 1.00 88.25 82 THR A N 1
ATOM 620 C CA . THR A 1 82 ? 6.096 -12.978 -14.790 1.00 88.25 82 THR A CA 1
ATOM 621 C C . THR A 1 82 ? 4.777 -13.522 -14.246 1.00 88.25 82 THR A C 1
ATOM 623 O O . THR A 1 82 ? 4.026 -14.165 -14.977 1.00 88.25 82 THR A O 1
ATOM 626 N N . ALA A 1 83 ? 4.477 -13.245 -12.977 1.00 90.81 83 ALA A N 1
ATOM 627 C CA . ALA A 1 83 ? 3.262 -13.714 -12.325 1.00 90.81 83 ALA A CA 1
ATOM 628 C C . ALA A 1 83 ? 2.009 -12.914 -12.703 1.00 90.81 83 ALA A C 1
ATOM 630 O O . ALA A 1 83 ? 0.903 -13.452 -12.699 1.00 90.81 83 ALA A O 1
ATOM 631 N N . ILE A 1 84 ? 2.176 -11.632 -13.033 1.00 90.69 84 ILE A N 1
ATOM 632 C CA . ILE A 1 84 ? 1.101 -10.706 -13.386 1.00 90.69 84 ILE A CA 1
ATOM 633 C C . ILE A 1 84 ? 1.454 -10.099 -14.758 1.00 90.69 84 ILE A C 1
ATOM 635 O O . ILE A 1 84 ? 2.040 -9.017 -14.824 1.00 90.69 84 ILE A O 1
ATOM 639 N N . PRO A 1 85 ? 1.093 -10.763 -15.877 1.00 80.25 85 PRO A N 1
ATOM 640 C CA . PRO A 1 85 ? 1.525 -10.378 -17.231 1.00 80.25 85 PRO A CA 1
ATOM 641 C C . PRO A 1 85 ? 1.114 -8.970 -17.688 1.00 80.25 85 PRO A C 1
ATOM 643 O O . PRO A 1 85 ? 1.643 -8.461 -18.679 1.00 80.25 85 PRO A O 1
ATOM 646 N N . ASP A 1 86 ? 0.168 -8.355 -16.974 1.00 80.44 86 ASP A N 1
ATOM 647 C CA . ASP A 1 86 ? -0.381 -7.025 -17.239 1.00 80.44 86 ASP A CA 1
ATOM 648 C C . ASP A 1 86 ? -0.019 -6.003 -16.145 1.00 80.44 86 ASP A C 1
ATOM 650 O O . ASP A 1 86 ? -0.662 -4.957 -16.030 1.00 80.44 86 ASP A O 1
ATOM 654 N N . LEU A 1 87 ? 0.993 -6.296 -15.321 1.00 78.88 87 LEU A N 1
ATOM 655 C CA . LEU A 1 87 ? 1.545 -5.352 -14.340 1.00 78.88 87 LEU A CA 1
ATOM 656 C C . LEU A 1 87 ? 2.284 -4.175 -15.010 1.00 78.88 87 LEU A C 1
ATOM 658 O O . LEU A 1 87 ? 2.673 -3.223 -14.346 1.00 78.88 87 LEU A O 1
ATOM 662 N N . GLY A 1 88 ? 2.450 -4.213 -16.335 1.00 66.38 88 GLY A N 1
ATOM 663 C CA . GLY A 1 88 ? 3.159 -3.201 -17.114 1.00 66.38 88 GLY A CA 1
ATOM 664 C C . GLY A 1 88 ? 4.563 -3.605 -17.540 1.00 66.38 88 GLY A C 1
ATOM 665 O O . GLY A 1 88 ? 5.117 -4.605 -17.084 1.00 66.38 88 GLY A O 1
ATOM 666 N N . GLY A 1 89 ? 5.151 -2.786 -18.415 1.00 52.06 89 GLY A N 1
ATOM 667 C CA . GLY A 1 89 ? 6.499 -2.970 -18.961 1.00 52.06 89 GLY A CA 1
ATOM 668 C C . GLY A 1 89 ? 6.562 -3.832 -20.228 1.00 52.06 89 GLY A C 1
ATOM 669 O O . GLY A 1 89 ? 5.557 -4.332 -20.735 1.00 52.06 89 GLY A O 1
ATOM 670 N N . THR A 1 90 ? 7.768 -3.983 -20.784 1.00 39.09 90 THR A N 1
ATOM 671 C CA . THR A 1 90 ? 7.997 -4.832 -21.966 1.00 39.09 90 THR A CA 1
ATOM 672 C C . THR A 1 90 ? 7.821 -6.299 -21.586 1.00 39.09 90 THR A C 1
ATOM 674 O O . THR A 1 90 ? 8.648 -6.849 -20.855 1.00 39.09 90 THR A O 1
ATOM 677 N N . ARG A 1 91 ? 6.777 -6.960 -22.111 1.00 36.78 91 ARG A N 1
ATOM 678 C CA . ARG A 1 91 ? 6.634 -8.421 -21.998 1.00 36.78 91 ARG A CA 1
ATOM 679 C C . ARG A 1 91 ? 7.916 -9.106 -22.487 1.00 36.78 91 ARG A C 1
ATOM 681 O O . ARG A 1 91 ? 8.513 -8.722 -23.497 1.00 36.78 91 ARG A O 1
ATOM 688 N N . ARG A 1 92 ? 8.344 -10.136 -21.754 1.00 35.88 92 ARG A N 1
ATOM 689 C CA . ARG A 1 92 ? 9.428 -11.034 -22.161 1.00 35.88 92 ARG A CA 1
ATOM 690 C C . ARG A 1 92 ? 9.039 -11.674 -23.495 1.00 35.88 92 ARG A C 1
ATOM 692 O O . ARG A 1 92 ? 8.036 -12.372 -23.567 1.00 35.88 92 ARG A O 1
ATOM 699 N N . PHE A 1 93 ? 9.843 -11.463 -24.533 1.00 32.91 93 PHE A N 1
ATOM 700 C CA . PHE A 1 93 ? 9.772 -12.313 -25.718 1.00 32.91 93 PHE A CA 1
ATOM 701 C C . PHE A 1 93 ? 10.319 -13.683 -25.320 1.00 32.91 93 PHE A C 1
ATOM 703 O O . PHE A 1 93 ? 11.461 -13.792 -24.859 1.00 32.91 93 PHE A O 1
ATOM 710 N N . GLU A 1 94 ? 9.493 -14.719 -25.436 1.00 31.03 94 GLU A N 1
ATOM 711 C CA . GLU A 1 94 ? 9.961 -16.093 -25.315 1.00 31.03 94 GLU A CA 1
ATOM 712 C C . GLU A 1 94 ? 11.034 -16.336 -26.377 1.00 31.03 94 GLU A C 1
ATOM 714 O O . GLU A 1 94 ? 10.841 -16.061 -27.563 1.00 31.03 94 GLU A O 1
ATOM 719 N N . ARG A 1 95 ? 12.194 -16.836 -25.945 1.00 30.45 95 ARG A N 1
ATOM 720 C CA . ARG A 1 95 ? 13.297 -17.216 -26.830 1.00 30.45 95 ARG A CA 1
ATOM 721 C C . ARG A 1 95 ? 12.865 -18.476 -27.590 1.00 30.45 95 ARG A C 1
ATOM 723 O O . ARG A 1 95 ? 13.152 -19.581 -27.149 1.00 30.45 95 ARG A O 1
ATOM 730 N N . GLY A 1 96 ? 12.105 -18.303 -28.668 1.00 31.34 96 GLY A N 1
ATOM 731 C CA . GLY A 1 96 ? 11.518 -19.408 -29.432 1.00 31.34 96 GLY A CA 1
ATOM 732 C C . GLY A 1 96 ? 10.291 -19.033 -30.261 1.00 31.34 96 GLY A C 1
ATOM 733 O O . GLY A 1 96 ? 10.009 -19.719 -31.240 1.00 31.34 96 GLY A O 1
ATOM 734 N N . MET A 1 97 ? 9.602 -17.930 -29.948 1.00 33.88 97 MET A N 1
ATOM 735 C CA . MET A 1 97 ? 8.653 -17.357 -30.900 1.00 33.88 97 MET A CA 1
ATOM 736 C C . MET A 1 97 ? 9.459 -16.651 -31.988 1.00 33.88 97 MET A C 1
ATOM 738 O O . MET A 1 97 ? 10.160 -15.675 -31.714 1.00 33.88 97 MET A O 1
ATOM 742 N N . GLY A 1 98 ? 9.421 -17.208 -33.201 1.00 31.31 98 GLY A N 1
ATOM 743 C CA . GLY A 1 98 ? 10.012 -16.595 -34.384 1.00 31.31 98 GLY A CA 1
ATOM 744 C C . GLY A 1 98 ? 9.625 -15.120 -34.467 1.00 31.31 98 GLY A C 1
ATOM 745 O O . GLY A 1 98 ? 8.519 -14.726 -34.098 1.00 31.31 98 GLY A O 1
ATOM 746 N N . VAL A 1 99 ? 10.563 -14.308 -34.942 1.00 39.62 99 VAL A N 1
ATOM 747 C CA . VAL A 1 99 ? 10.449 -12.847 -35.090 1.00 39.62 99 VAL A CA 1
ATOM 748 C C . VAL A 1 99 ? 9.240 -12.435 -35.962 1.00 39.62 99 VAL A C 1
ATOM 750 O O . VAL A 1 99 ? 8.856 -11.270 -35.980 1.00 39.62 99 VAL A O 1
ATOM 753 N N . ASP A 1 100 ? 8.578 -13.398 -36.601 1.00 36.72 100 ASP A N 1
ATOM 754 C CA . ASP A 1 100 ? 7.517 -13.219 -37.589 1.00 36.72 100 ASP A CA 1
ATOM 755 C C . ASP A 1 100 ? 6.104 -13.002 -37.009 1.00 36.72 100 ASP A C 1
ATOM 757 O O . ASP A 1 100 ? 5.169 -12.788 -37.776 1.00 36.72 100 ASP A O 1
ATOM 761 N N . ALA A 1 101 ? 5.911 -13.042 -35.682 1.00 32.09 101 ALA A N 1
ATOM 762 C CA . ALA A 1 101 ? 4.578 -12.909 -35.066 1.00 32.09 101 ALA A CA 1
ATOM 763 C C . ALA A 1 101 ? 4.464 -11.835 -33.965 1.00 32.09 101 ALA A C 1
ATOM 765 O O . ALA A 1 101 ? 3.547 -11.878 -33.144 1.00 32.09 101 ALA A O 1
ATOM 766 N N . ALA A 1 102 ? 5.357 -10.841 -33.938 1.00 29.95 102 ALA A N 1
ATOM 767 C CA . ALA A 1 102 ? 5.028 -9.590 -33.254 1.00 29.95 102 ALA A CA 1
ATOM 768 C C . ALA A 1 102 ? 3.958 -8.853 -34.090 1.00 29.95 102 ALA A C 1
ATOM 770 O O . ALA A 1 102 ? 4.157 -8.717 -35.298 1.00 29.95 102 ALA A O 1
ATOM 771 N N . PRO A 1 103 ? 2.833 -8.384 -33.513 1.00 27.62 103 PRO A N 1
ATOM 772 C CA . PRO A 1 103 ? 1.838 -7.635 -34.273 1.00 27.62 103 PRO A CA 1
ATOM 773 C C . PRO A 1 103 ? 2.489 -6.373 -34.854 1.00 27.62 103 PRO A C 1
ATOM 775 O O . PRO A 1 103 ? 2.913 -5.475 -34.126 1.00 27.62 103 PRO A O 1
ATOM 778 N N . TYR A 1 104 ? 2.609 -6.351 -36.178 1.00 27.67 104 TYR A N 1
ATOM 779 C CA . TYR A 1 104 ? 3.101 -5.228 -36.961 1.00 27.67 104 TYR A CA 1
ATOM 780 C C . TYR A 1 104 ? 1.915 -4.319 -37.299 1.00 27.67 104 TYR A C 1
ATOM 782 O O . TYR A 1 104 ? 0.963 -4.757 -37.939 1.00 27.67 104 TYR A O 1
ATOM 790 N N . VAL A 1 105 ? 1.995 -3.047 -36.913 1.00 25.03 105 VAL A N 1
ATOM 791 C CA . VAL A 1 105 ? 1.269 -1.960 -37.580 1.00 25.03 105 VAL A CA 1
ATOM 792 C C . VAL A 1 105 ? 2.349 -1.022 -38.102 1.00 25.03 105 VAL A C 1
ATOM 794 O O . VAL A 1 105 ? 3.104 -0.441 -37.323 1.00 25.03 105 VAL A O 1
ATOM 797 N N . LEU A 1 106 ? 2.499 -0.974 -39.424 1.00 25.45 106 LEU A N 1
ATOM 798 C CA . LEU A 1 106 ? 3.287 0.055 -40.099 1.00 25.45 106 LEU A CA 1
ATOM 799 C C . LEU A 1 106 ? 2.465 1.353 -40.092 1.00 25.45 106 LEU A C 1
ATOM 801 O O . LEU A 1 106 ? 1.248 1.265 -40.274 1.00 25.45 106 LEU A O 1
ATOM 805 N N . PRO A 1 107 ? 3.076 2.539 -39.933 1.00 30.55 107 PRO A N 1
ATOM 806 C CA . PRO A 1 107 ? 2.409 3.771 -40.318 1.00 30.55 107 PRO A CA 1
ATOM 807 C C . PRO A 1 107 ? 2.186 3.705 -41.830 1.00 30.55 107 PRO A C 1
ATOM 809 O O . PRO A 1 107 ? 3.133 3.506 -42.595 1.00 30.55 107 PRO A O 1
ATOM 812 N N . GLU A 1 108 ? 0.929 3.800 -42.251 1.00 31.84 108 GLU A N 1
ATOM 813 C CA . GLU A 1 108 ? 0.596 4.016 -43.651 1.00 31.84 108 GLU A CA 1
ATOM 814 C C . GLU A 1 108 ? 1.037 5.441 -43.992 1.00 31.84 108 GLU A C 1
ATOM 816 O O . GLU A 1 108 ? 0.442 6.423 -43.554 1.00 31.84 108 GLU A O 1
ATOM 821 N N . ASP A 1 109 ? 2.147 5.534 -44.713 1.00 39.38 109 ASP A N 1
ATOM 822 C CA . ASP A 1 109 ? 2.661 6.771 -45.274 1.00 39.38 109 ASP A CA 1
ATOM 823 C C . ASP A 1 109 ? 1.658 7.292 -46.312 1.00 39.38 109 ASP A C 1
ATOM 825 O O . ASP A 1 109 ? 1.432 6.660 -47.353 1.00 39.38 109 ASP A O 1
ATOM 829 N N . ARG A 1 110 ? 0.976 8.399 -45.997 1.00 43.00 110 ARG A N 1
ATOM 830 C CA . ARG A 1 110 ? 0.071 9.070 -46.934 1.00 43.00 110 ARG A CA 1
ATOM 831 C C . ARG A 1 110 ? -0.268 10.495 -46.491 1.00 43.00 110 ARG A C 1
ATOM 833 O O . ARG A 1 110 ? -1.331 10.730 -45.932 1.00 43.00 110 ARG A O 1
ATOM 840 N N . SER A 1 111 ? 0.555 11.458 -46.896 1.00 39.56 111 SER A N 1
ATOM 841 C CA . SER A 1 111 ? 0.064 12.479 -47.831 1.00 39.56 111 SER A CA 1
ATOM 842 C C . SER A 1 111 ? 1.204 13.286 -48.467 1.00 39.56 111 SER A C 1
ATOM 844 O O . SER A 1 111 ? 1.956 14.001 -47.820 1.00 39.56 111 SER A O 1
ATOM 846 N N . GLY A 1 112 ? 1.302 13.191 -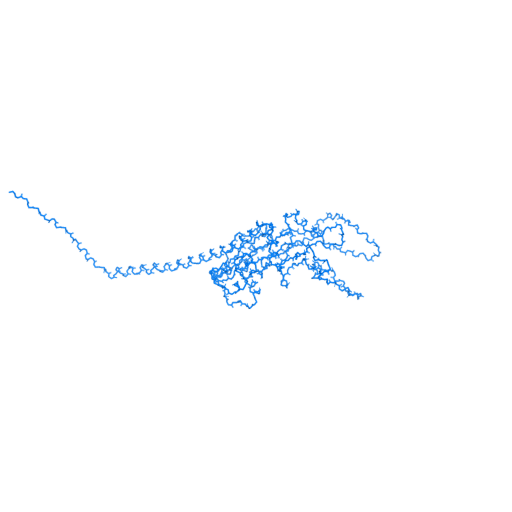49.795 1.00 44.75 112 GLY A N 1
ATOM 847 C CA . GLY A 1 112 ? 2.071 14.109 -50.637 1.00 44.75 112 GLY A CA 1
ATOM 848 C C . GLY A 1 112 ? 1.258 15.351 -51.012 1.00 44.75 112 GLY A C 1
ATOM 849 O O . GLY A 1 112 ? 1.183 15.681 -52.193 1.00 44.75 112 GLY A O 1
ATOM 850 N N . ASP A 1 113 ? 0.578 15.986 -50.050 1.00 48.78 113 ASP A N 1
ATOM 851 C CA . ASP A 1 113 ? -0.389 17.069 -50.304 1.00 48.78 113 ASP A CA 1
ATOM 852 C C . ASP A 1 113 ? -0.022 18.437 -49.706 1.00 48.78 113 ASP A C 1
ATOM 854 O O . ASP A 1 113 ? -0.805 19.380 -49.813 1.00 48.78 113 ASP A O 1
ATOM 858 N N . GLY A 1 114 ? 1.179 18.592 -49.146 1.00 43.19 114 GLY A N 1
ATOM 859 C CA . GLY A 1 114 ? 1.682 19.904 -48.726 1.00 43.19 114 GLY A CA 1
ATOM 860 C C . GLY A 1 114 ? 0.910 20.541 -47.564 1.00 43.19 114 GLY A C 1
ATOM 861 O O . GLY A 1 114 ? 0.945 21.763 -47.409 1.00 43.19 114 GLY A O 1
ATOM 862 N N . SER A 1 115 ? 0.221 19.743 -46.744 1.00 40.94 115 SER A N 1
ATOM 863 C CA . SER A 1 115 ? -0.189 20.177 -45.405 1.00 40.94 115 SER A CA 1
ATOM 864 C C . SER A 1 115 ? 1.030 20.198 -44.457 1.00 40.94 115 SER A C 1
ATOM 866 O O . SER A 1 115 ? 1.986 19.457 -44.690 1.00 40.94 115 SER A O 1
ATOM 868 N N . PRO A 1 116 ? 1.069 21.094 -43.451 1.00 31.08 116 PRO A N 1
ATOM 869 C CA . PRO A 1 116 ? 2.267 21.322 -42.644 1.00 31.08 116 PRO A CA 1
ATOM 870 C C . PRO A 1 116 ? 2.701 20.058 -41.892 1.00 31.08 116 PRO A C 1
ATOM 872 O O . PRO A 1 116 ? 1.910 19.458 -41.166 1.00 31.08 116 PRO A O 1
ATOM 875 N N . ASP A 1 117 ? 3.975 19.698 -42.064 1.00 37.94 117 ASP A N 1
ATOM 876 C CA . ASP A 1 117 ? 4.629 18.530 -41.472 1.00 37.94 117 ASP A CA 1
ATOM 877 C C . ASP A 1 117 ? 4.461 18.493 -39.933 1.00 37.94 117 ASP A C 1
ATOM 879 O O . ASP A 1 117 ? 4.858 19.441 -39.244 1.00 37.94 117 ASP A O 1
ATOM 883 N N . PRO A 1 118 ? 3.911 17.413 -39.348 1.00 35.66 118 PRO A N 1
ATOM 884 C CA . PRO A 1 118 ? 3.533 17.357 -37.932 1.00 35.66 118 PRO A CA 1
ATOM 885 C C . PRO A 1 118 ? 4.691 17.057 -36.955 1.00 35.66 118 PRO A C 1
ATOM 887 O O . PRO A 1 118 ? 4.456 16.684 -35.807 1.00 35.66 118 PRO A O 1
ATOM 890 N N . TRP A 1 119 ? 5.959 17.212 -37.344 1.00 30.53 119 TRP A N 1
ATOM 891 C CA . TRP A 1 119 ? 7.085 16.665 -36.564 1.00 30.53 119 TRP A CA 1
ATOM 892 C C . TRP A 1 119 ? 7.706 17.594 -35.508 1.00 30.53 119 TRP A C 1
ATOM 894 O O . TRP A 1 119 ? 8.643 17.199 -34.814 1.00 30.53 119 TRP A O 1
ATOM 904 N N . HIS A 1 120 ? 7.145 18.782 -35.273 1.00 26.89 120 HIS A N 1
ATOM 905 C CA . HIS A 1 120 ? 7.486 19.600 -34.102 1.00 26.89 120 HIS A CA 1
ATOM 906 C C . HIS A 1 120 ? 6.598 19.267 -32.895 1.00 26.89 120 HIS A C 1
ATOM 908 O O . HIS A 1 120 ? 5.843 20.103 -32.402 1.00 26.89 120 HIS A O 1
ATOM 914 N N . HIS A 1 121 ? 6.736 18.054 -32.361 1.00 32.06 121 HIS A N 1
ATOM 915 C CA . HIS A 1 121 ? 6.232 17.726 -31.030 1.00 32.06 121 HIS A CA 1
ATOM 916 C C . HIS A 1 121 ? 7.396 17.297 -30.133 1.00 32.06 121 HIS A C 1
ATOM 918 O O . HIS A 1 121 ? 8.006 16.249 -30.310 1.00 32.06 121 HIS A O 1
ATOM 924 N N . VAL A 1 122 ? 7.704 18.139 -29.142 1.00 29.45 122 VAL A N 1
ATOM 925 C CA . VAL A 1 122 ? 8.729 17.943 -28.092 1.00 29.45 122 VAL A CA 1
ATOM 926 C C . VAL A 1 122 ? 8.251 16.939 -27.022 1.00 29.45 122 VAL A C 1
ATOM 928 O O . VAL A 1 122 ? 8.595 17.012 -25.850 1.00 29.45 122 VAL A O 1
ATOM 931 N N . PHE A 1 123 ? 7.448 15.968 -27.431 1.00 27.33 123 PHE A N 1
ATOM 932 C CA . PHE A 1 123 ? 7.018 14.809 -26.660 1.00 27.33 123 PHE A CA 1
ATOM 933 C C . PHE A 1 123 ? 6.962 13.644 -27.649 1.00 27.33 123 PHE A C 1
ATOM 935 O O . PHE A 1 123 ? 6.639 13.879 -28.816 1.00 27.33 123 PHE A O 1
ATOM 942 N N . PRO A 1 124 ? 7.268 12.396 -27.256 1.00 32.47 124 PRO A N 1
ATOM 943 C CA . PRO A 1 124 ? 7.051 11.292 -28.173 1.00 32.47 124 PRO A CA 1
ATOM 944 C C . PRO A 1 124 ? 5.563 11.269 -28.545 1.00 32.47 124 PRO A C 1
ATOM 946 O O . PRO A 1 124 ? 4.700 11.201 -27.670 1.00 32.47 124 PRO A O 1
ATOM 949 N N . HIS A 1 125 ? 5.289 11.369 -29.847 1.00 31.27 125 HIS A N 1
ATOM 950 C CA . HIS A 1 125 ? 3.982 11.135 -30.458 1.00 31.27 125 HIS A CA 1
ATOM 951 C C . HIS A 1 125 ? 3.376 9.855 -29.861 1.00 31.27 125 HIS A C 1
ATOM 953 O O . HIS A 1 125 ? 4.106 8.878 -29.656 1.00 31.27 125 HIS A O 1
ATOM 959 N N . SER A 1 126 ? 2.060 9.819 -29.636 1.00 36.50 126 SER A N 1
ATOM 960 C CA . SER A 1 126 ? 1.324 8.624 -29.173 1.00 36.50 126 SER A CA 1
ATOM 961 C C . SER A 1 126 ? 1.631 7.361 -29.990 1.00 36.50 126 SER A C 1
ATOM 963 O O . SER A 1 126 ? 1.513 6.245 -29.486 1.00 36.50 126 SER A O 1
ATOM 965 N N . ASP A 1 127 ? 2.096 7.550 -31.225 1.00 33.47 127 ASP A N 1
ATOM 966 C CA . ASP A 1 127 ? 2.316 6.506 -32.224 1.00 33.47 127 ASP A CA 1
ATOM 967 C C . ASP A 1 127 ? 3.811 6.155 -32.396 1.00 33.47 127 ASP A C 1
ATOM 969 O O . ASP A 1 127 ? 4.151 5.143 -33.005 1.00 33.47 127 ASP A O 1
ATOM 973 N N . ALA A 1 128 ? 4.723 6.932 -31.789 1.00 30.83 128 ALA A N 1
ATOM 974 C CA . ALA A 1 128 ? 6.156 6.612 -31.683 1.00 30.83 128 ALA A CA 1
ATOM 975 C C . ALA A 1 128 ? 6.452 5.600 -30.556 1.00 30.83 128 ALA A C 1
ATOM 977 O O . ALA A 1 128 ? 7.589 5.157 -30.360 1.00 30.83 128 ALA A O 1
ATOM 978 N N . VAL A 1 129 ? 5.417 5.204 -29.818 1.00 32.69 129 VAL A N 1
ATOM 979 C CA . VAL A 1 129 ? 5.480 4.200 -28.767 1.00 32.69 129 VAL A CA 1
ATOM 980 C C . VAL A 1 129 ? 5.342 2.824 -29.410 1.00 32.69 129 VAL A C 1
ATOM 982 O O . VAL A 1 129 ? 4.249 2.288 -29.581 1.00 32.69 129 VAL A O 1
ATOM 985 N N . SER A 1 130 ? 6.469 2.199 -29.754 1.00 31.69 130 SER A N 1
ATOM 986 C CA . SER A 1 130 ? 6.466 0.747 -29.951 1.00 31.69 130 SER A CA 1
ATOM 987 C C . SER A 1 130 ? 5.821 0.078 -28.733 1.00 31.69 130 SER A C 1
ATOM 989 O O . SER A 1 130 ? 6.070 0.526 -27.613 1.00 31.69 130 SER A O 1
ATOM 991 N N . TYR A 1 131 ? 5.037 -0.990 -28.923 1.00 35.16 131 TYR A N 1
ATOM 992 C CA . TYR A 1 131 ? 4.592 -1.866 -27.832 1.00 35.16 131 TYR A CA 1
ATOM 993 C C . TYR A 1 131 ? 5.831 -2.338 -27.043 1.00 35.16 131 TYR A C 1
ATOM 995 O O . TYR A 1 131 ? 6.492 -3.308 -27.414 1.00 35.16 131 TYR A O 1
ATOM 1003 N N . GLY A 1 132 ? 6.199 -1.578 -26.004 1.00 31.36 132 GLY A N 1
ATOM 1004 C CA . GLY A 1 132 ? 7.441 -1.780 -25.268 1.00 31.36 132 GLY A CA 1
ATOM 1005 C C . GLY A 1 132 ? 8.197 -0.559 -24.709 1.00 31.36 132 GLY A C 1
ATOM 1006 O O . GLY A 1 132 ? 9.418 -0.657 -24.601 1.00 31.36 132 GLY A O 1
ATOM 1007 N N . ASN A 1 133 ? 7.496 0.504 -24.280 1.00 37.88 133 ASN A N 1
ATOM 1008 C CA . ASN A 1 133 ? 7.967 1.794 -23.703 1.00 37.88 133 ASN A CA 1
ATOM 1009 C C . ASN A 1 133 ? 8.154 2.897 -24.758 1.00 37.88 133 ASN A C 1
ATOM 1011 O O . ASN A 1 133 ? 8.674 2.575 -25.826 1.00 37.88 133 ASN A O 1
ATOM 1015 N N . PRO A 1 134 ? 7.796 4.181 -24.505 1.00 40.50 134 PRO A N 1
ATOM 1016 C CA . PRO A 1 134 ? 7.480 4.883 -23.240 1.00 40.50 134 PRO A CA 1
ATOM 1017 C C . PRO A 1 134 ? 6.032 5.436 -23.159 1.00 40.50 134 PRO A C 1
ATOM 1019 O O . PRO A 1 134 ? 5.491 5.797 -24.191 1.00 40.50 134 PRO A O 1
ATOM 1022 N N . VAL A 1 135 ? 5.427 5.598 -21.971 1.00 34.19 135 VAL A N 1
ATOM 1023 C CA . VAL A 1 135 ? 4.368 6.619 -21.759 1.00 34.19 135 VAL A CA 1
ATOM 1024 C C . VAL A 1 135 ? 4.453 7.171 -20.331 1.00 34.19 135 VAL A C 1
ATOM 1026 O O . VAL A 1 135 ? 4.156 6.481 -19.356 1.00 34.19 135 VAL A O 1
ATOM 1029 N N . VAL A 1 136 ? 4.874 8.433 -20.259 1.00 38.88 136 VAL A N 1
ATOM 1030 C CA . VAL A 1 136 ? 4.574 9.398 -19.198 1.00 38.88 136 VAL A CA 1
ATOM 1031 C C . VAL A 1 136 ? 3.063 9.649 -19.246 1.00 38.88 136 VAL A C 1
ATOM 1033 O O . VAL A 1 136 ? 2.553 9.946 -20.321 1.00 38.88 136 VAL A O 1
ATOM 1036 N N . SER A 1 137 ? 2.376 9.580 -18.102 1.00 35.09 137 SER A N 1
ATOM 1037 C CA . SER A 1 137 ? 0.971 9.992 -17.901 1.00 35.09 137 SER A CA 1
ATOM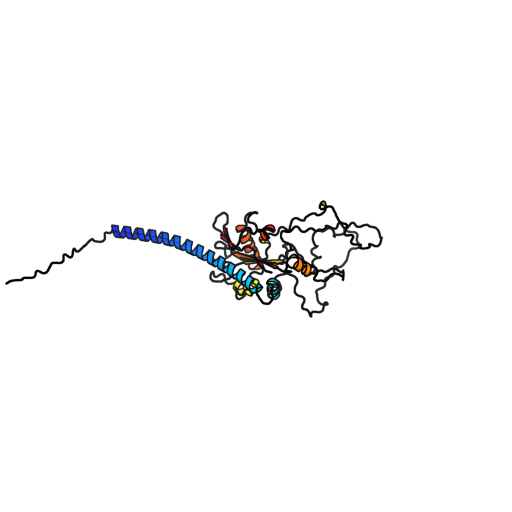 1038 C C . SER A 1 137 ? -0.144 9.100 -18.493 1.00 35.09 137 SER A C 1
ATOM 1040 O O . SER A 1 137 ? -0.393 9.049 -19.692 1.00 35.09 137 SER A O 1
ATOM 1042 N N . GLY A 1 138 ? -0.914 8.465 -17.602 1.00 40.59 138 GLY A N 1
ATOM 1043 C CA . GLY A 1 138 ? -2.116 9.114 -17.045 1.00 40.59 138 GLY A CA 1
ATOM 1044 C C . GLY A 1 138 ? -3.406 9.171 -17.875 1.00 40.59 138 GLY A C 1
ATOM 1045 O O . GLY A 1 138 ? -4.423 9.596 -17.332 1.00 40.59 138 GLY A O 1
ATOM 1046 N N . ALA A 1 139 ? -3.420 8.708 -19.124 1.00 38.75 139 ALA A N 1
ATOM 1047 C CA . ALA A 1 139 ? -4.649 8.484 -19.890 1.00 38.75 139 ALA A CA 1
ATOM 1048 C C . ALA A 1 139 ? -4.671 7.034 -20.410 1.00 38.75 139 ALA A C 1
ATOM 1050 O O . ALA A 1 139 ? -3.668 6.542 -20.917 1.00 38.75 139 ALA A O 1
ATOM 1051 N N . ASP A 1 140 ? -5.798 6.338 -20.249 1.00 49.09 140 ASP A N 1
ATOM 1052 C CA . ASP A 1 140 ? -6.090 5.009 -20.820 1.00 49.09 140 ASP A CA 1
ATOM 1053 C C . ASP A 1 140 ? -5.412 3.776 -20.177 1.00 49.09 140 ASP A C 1
ATOM 1055 O O . ASP A 1 140 ? -4.646 3.049 -20.809 1.00 49.09 140 ASP A O 1
ATOM 1059 N N . ASP A 1 141 ? -5.791 3.447 -18.935 1.00 57.38 141 ASP A N 1
ATOM 1060 C CA . ASP A 1 141 ? -5.688 2.082 -18.371 1.00 57.38 141 ASP A CA 1
ATOM 1061 C C . ASP A 1 141 ? -4.285 1.458 -18.222 1.00 57.38 141 ASP A C 1
ATOM 1063 O O . ASP A 1 141 ? -4.165 0.265 -17.925 1.00 57.38 141 ASP A O 1
ATOM 1067 N N . ARG A 1 142 ? -3.209 2.235 -18.365 1.00 55.69 142 ARG A N 1
ATOM 1068 C CA . ARG A 1 142 ? -1.829 1.728 -18.307 1.00 55.69 142 ARG A CA 1
ATOM 1069 C C . ARG A 1 142 ? -1.093 2.112 -17.012 1.00 55.69 142 ARG A C 1
ATOM 1071 O O . ARG A 1 142 ? -1.394 3.148 -16.421 1.00 55.69 142 ARG A O 1
ATOM 1078 N N . PRO A 1 143 ? -0.119 1.290 -16.570 1.00 52.22 143 PRO A N 1
ATOM 1079 C CA . PRO A 1 143 ? 0.786 1.643 -15.478 1.00 52.22 143 PRO A CA 1
ATOM 1080 C C . PRO A 1 143 ? 1.602 2.880 -15.825 1.00 52.22 143 PRO A C 1
ATOM 1082 O O . PRO A 1 143 ? 2.051 3.020 -16.963 1.00 52.22 143 PRO A O 1
ATOM 1085 N N . LEU A 1 144 ? 1.902 3.696 -14.814 1.00 55.25 144 LEU A N 1
ATOM 1086 C CA . LEU A 1 144 ? 2.960 4.692 -14.916 1.00 55.25 144 LEU A CA 1
ATOM 1087 C C . LEU A 1 144 ? 4.305 3.972 -15.118 1.00 55.25 144 LEU A C 1
ATOM 1089 O O . LEU A 1 144 ? 4.769 3.231 -14.243 1.00 55.25 144 LEU A O 1
ATOM 1093 N N . ILE A 1 145 ? 4.916 4.186 -16.285 1.00 53.75 145 ILE A N 1
ATOM 1094 C CA . ILE A 1 145 ? 6.271 3.727 -16.595 1.00 53.75 145 ILE A CA 1
ATOM 1095 C C . ILE A 1 145 ? 7.196 4.919 -16.417 1.00 53.75 145 ILE A C 1
ATOM 1097 O O . ILE A 1 145 ? 7.161 5.878 -17.184 1.00 53.75 145 ILE A O 1
ATOM 1101 N N . MET A 1 146 ? 8.013 4.854 -15.378 1.00 57.91 146 MET A N 1
ATOM 1102 C CA . MET A 1 146 ? 8.839 5.968 -14.954 1.00 57.91 146 MET A CA 1
ATOM 1103 C C . MET A 1 146 ? 10.098 6.078 -15.808 1.00 57.91 146 MET A C 1
ATOM 1105 O O . MET A 1 146 ? 10.787 5.085 -16.070 1.00 57.91 146 MET A O 1
ATOM 1109 N N . ALA A 1 147 ? 10.453 7.300 -16.185 1.00 54.62 147 ALA A N 1
ATOM 1110 C CA . ALA A 1 147 ? 11.665 7.576 -16.929 1.00 54.62 147 ALA A CA 1
ATOM 1111 C C . ALA A 1 147 ? 12.796 7.971 -15.946 1.00 54.62 147 ALA A C 1
ATOM 1113 O O . ALA A 1 147 ? 12.933 9.118 -15.546 1.00 54.62 147 ALA A O 1
ATOM 1114 N N . TYR A 1 148 ? 13.646 7.017 -15.556 1.00 52.03 148 TYR A N 1
ATOM 1115 C CA . TYR A 1 148 ? 14.767 7.235 -14.618 1.00 52.03 148 TYR A CA 1
ATOM 1116 C C . TYR A 1 148 ? 15.950 7.988 -15.269 1.00 52.03 148 TYR A C 1
ATOM 1118 O O . TYR A 1 148 ? 16.171 7.809 -16.473 1.00 52.03 148 TYR A O 1
ATOM 1126 N N . PRO A 1 149 ? 16.748 8.799 -14.544 1.00 49.97 149 PRO A N 1
ATOM 1127 C CA . PRO A 1 149 ? 16.780 8.989 -13.090 1.00 49.97 149 PRO A CA 1
ATOM 1128 C C . PRO A 1 149 ? 15.733 9.941 -12.528 1.00 49.97 149 PRO A C 1
ATOM 1130 O O . PRO A 1 149 ? 15.491 11.012 -13.071 1.00 49.97 149 PRO A O 1
ATOM 1133 N N . TRP A 1 150 ? 15.166 9.548 -11.384 1.00 52.25 150 TRP A N 1
ATOM 1134 C CA . TRP A 1 150 ? 14.336 10.411 -10.546 1.00 52.25 150 TRP A CA 1
ATOM 1135 C C . TRP A 1 150 ? 15.190 11.484 -9.870 1.00 52.25 150 TRP A C 1
ATOM 1137 O O . TRP A 1 150 ? 16.251 11.195 -9.308 1.00 52.25 150 TRP A O 1
ATOM 1147 N N . GLY A 1 151 ? 14.721 12.732 -9.913 1.00 42.09 151 GLY A N 1
ATOM 1148 C CA . GLY A 1 151 ? 15.340 13.861 -9.211 1.00 42.09 151 GLY A CA 1
ATOM 1149 C C . GLY A 1 151 ? 16.720 14.278 -9.728 1.00 42.09 151 GLY 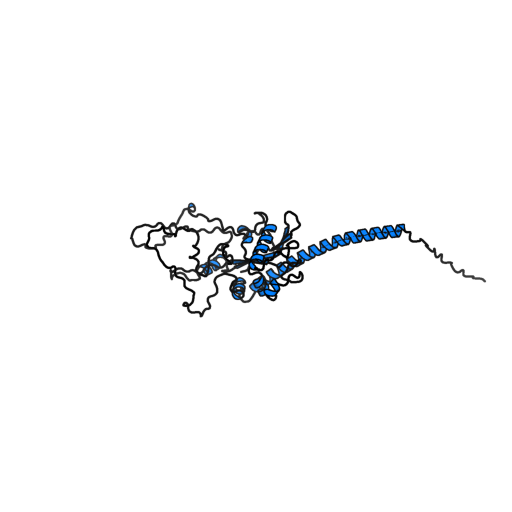A C 1
ATOM 1150 O O . GLY A 1 151 ? 17.323 15.176 -9.146 1.00 42.09 151 GLY A O 1
ATOM 1151 N N . GLN A 1 152 ? 17.221 13.663 -10.803 1.00 45.19 152 GLN A N 1
ATOM 1152 C CA . GLN A 1 152 ? 18.369 14.188 -11.530 1.00 45.19 152 GLN A CA 1
ATOM 1153 C C . GLN A 1 152 ? 17.887 14.885 -12.791 1.00 45.19 152 GLN A C 1
ATOM 1155 O O . GLN A 1 152 ? 17.098 14.346 -13.566 1.00 45.19 152 GLN A O 1
ATOM 1160 N N . GLU A 1 153 ? 18.380 16.101 -12.981 1.00 42.12 153 GLU A N 1
ATOM 1161 C CA . GLU A 1 153 ? 18.168 16.864 -14.196 1.00 42.12 153 GLU A CA 1
ATOM 1162 C C . GLU A 1 153 ? 18.628 16.042 -15.403 1.00 42.12 153 GLU A C 1
ATOM 1164 O O . GLU A 1 153 ? 19.793 15.656 -15.529 1.00 42.12 153 GLU A O 1
ATOM 1169 N N . ARG A 1 154 ? 17.697 15.746 -16.309 1.00 46.66 154 ARG A N 1
ATOM 1170 C CA . ARG A 1 154 ? 18.047 15.148 -17.590 1.00 46.66 154 ARG A CA 1
ATOM 1171 C C . ARG A 1 154 ? 18.544 16.260 -18.505 1.00 46.66 154 ARG A C 1
ATOM 1173 O O . ARG A 1 154 ? 17.766 17.112 -18.921 1.00 46.66 154 ARG A O 1
ATOM 1180 N N . LYS A 1 155 ? 19.827 16.226 -18.871 1.00 41.53 155 LYS A N 1
ATOM 1181 C CA . LYS A 1 155 ? 20.318 16.992 -20.023 1.00 41.53 155 LYS A CA 1
ATOM 1182 C C . LYS A 1 155 ? 19.791 16.320 -21.291 1.00 41.53 155 LYS A C 1
ATOM 1184 O O . LYS A 1 155 ? 20.345 15.316 -21.736 1.00 41.53 155 LYS A O 1
ATOM 1189 N N . TYR A 1 156 ? 18.712 16.842 -21.863 1.00 39.19 156 TYR A N 1
ATOM 1190 C CA . TYR A 1 156 ? 18.336 16.491 -23.229 1.00 39.19 156 TYR A CA 1
ATOM 1191 C C . TYR A 1 156 ? 18.999 17.481 -24.174 1.00 39.19 156 TYR A C 1
ATOM 1193 O O . TYR A 1 156 ? 18.922 18.690 -23.974 1.00 39.19 156 TYR A O 1
ATOM 1201 N N . ARG A 1 157 ? 19.651 16.971 -25.218 1.00 38.38 157 ARG A N 1
ATOM 1202 C CA . ARG A 1 157 ? 20.044 17.807 -26.347 1.00 38.38 157 ARG A CA 1
ATOM 1203 C C . ARG A 1 157 ? 18.806 17.955 -27.223 1.00 38.38 157 ARG A C 1
ATOM 1205 O O . ARG A 1 157 ? 18.417 16.991 -27.881 1.00 38.38 157 ARG A O 1
ATOM 1212 N N . ILE A 1 158 ? 18.177 19.126 -27.206 1.00 37.94 158 ILE A N 1
ATOM 1213 C CA . ILE A 1 158 ? 17.187 19.475 -28.226 1.00 37.94 158 ILE A CA 1
ATOM 1214 C C . ILE A 1 158 ? 17.991 19.679 -29.507 1.00 37.94 158 ILE A C 1
ATOM 1216 O O . ILE A 1 158 ? 18.655 20.694 -29.684 1.00 37.94 158 ILE A O 1
ATOM 1220 N N . GLY A 1 159 ? 18.021 18.662 -30.364 1.00 40.44 159 GLY A N 1
ATOM 1221 C CA . GLY A 1 159 ? 18.506 18.848 -31.721 1.00 40.44 159 GLY A CA 1
ATOM 1222 C C . GLY A 1 159 ? 17.475 19.690 -32.453 1.00 40.44 159 GLY A C 1
ATOM 1223 O O . GLY A 1 159 ? 16.379 19.205 -32.724 1.00 40.44 159 GLY A O 1
ATOM 1224 N N . THR A 1 160 ? 17.793 20.943 -32.752 1.00 39.47 160 THR A N 1
ATOM 1225 C CA . THR A 1 160 ? 17.074 21.651 -33.803 1.00 39.47 160 THR A CA 1
ATOM 1226 C C . THR A 1 160 ? 17.435 20.957 -35.109 1.00 39.47 160 THR A C 1
ATOM 1228 O O . THR A 1 160 ? 18.601 20.899 -35.498 1.00 39.47 160 THR A O 1
ATOM 1231 N N . TRP A 1 161 ? 16.446 20.350 -35.763 1.00 38.19 161 TRP A N 1
ATOM 1232 C CA . TRP A 1 161 ? 16.624 19.938 -37.145 1.00 38.19 161 TRP A CA 1
ATOM 1233 C C . TRP A 1 161 ? 16.704 21.224 -37.963 1.00 38.19 161 TRP A C 1
ATOM 1235 O O . TRP A 1 161 ? 15.702 21.905 -38.165 1.00 38.19 161 TRP A O 1
ATOM 1245 N N . GLN A 1 162 ? 17.918 21.616 -38.335 1.00 44.03 162 GLN A N 1
ATOM 1246 C CA . GLN A 1 162 ? 18.109 22.636 -39.347 1.00 44.03 162 GLN A CA 1
ATOM 1247 C C . GLN A 1 162 ? 18.001 21.900 -40.676 1.00 44.03 162 GLN A C 1
ATOM 1249 O O . GLN A 1 162 ? 18.960 21.276 -41.124 1.00 44.03 162 GLN A O 1
ATOM 1254 N N . GLY A 1 163 ? 16.784 21.877 -41.217 1.00 41.59 163 GLY A N 1
ATOM 1255 C CA . GLY A 1 163 ? 16.557 21.487 -42.596 1.00 41.59 163 GLY A CA 1
ATOM 1256 C C . GLY A 1 163 ? 17.328 22.441 -43.474 1.00 41.59 163 GLY A C 1
ATOM 1257 O O . GLY A 1 163 ? 16.936 23.596 -43.619 1.00 41.59 163 GLY A O 1
ATOM 1258 N N . ASP A 1 164 ? 18.468 21.987 -43.969 1.00 44.88 164 ASP A N 1
ATOM 1259 C CA . ASP A 1 164 ? 19.097 22.632 -45.101 1.00 44.88 164 ASP A CA 1
ATOM 1260 C C . ASP A 1 164 ? 18.376 22.062 -46.325 1.00 44.88 164 ASP A C 1
ATOM 1262 O O . ASP A 1 164 ? 18.520 20.881 -46.642 1.00 44.88 164 ASP A O 1
ATOM 1266 N N . ASP A 1 165 ? 17.531 22.876 -46.963 1.00 53.84 165 ASP A N 1
ATOM 1267 C CA . ASP A 1 165 ? 16.743 22.543 -48.164 1.00 53.84 165 ASP A CA 1
ATOM 1268 C C . ASP A 1 165 ? 17.633 22.347 -49.420 1.00 53.84 165 ASP A C 1
ATOM 1270 O O . ASP A 1 165 ? 17.243 22.656 -50.548 1.00 53.84 165 ASP A O 1
ATOM 1274 N N . GLY A 1 166 ? 18.867 21.872 -49.244 1.00 45.84 166 GLY A N 1
ATOM 1275 C CA . GLY A 1 166 ? 19.852 21.664 -50.295 1.00 45.84 166 GLY A CA 1
ATOM 1276 C C . GLY A 1 166 ? 20.130 20.182 -50.503 1.00 45.84 166 GLY A C 1
ATOM 1277 O O . GLY A 1 166 ? 20.605 19.510 -49.595 1.00 45.84 166 GLY A O 1
ATOM 1278 N N . ASP A 1 167 ? 19.877 19.710 -51.722 1.00 54.47 167 ASP A N 1
ATOM 1279 C CA . ASP A 1 167 ? 20.070 18.362 -52.296 1.00 54.47 167 ASP A CA 1
ATOM 1280 C C . ASP A 1 167 ? 21.478 17.721 -52.150 1.00 54.47 167 ASP A C 1
ATOM 1282 O O . ASP A 1 167 ? 21.799 16.740 -52.827 1.00 54.47 167 ASP A O 1
ATOM 1286 N N . ASP A 1 168 ? 22.343 18.212 -51.266 1.00 45.78 168 ASP A N 1
ATOM 1287 C CA . ASP A 1 168 ? 23.701 17.710 -51.118 1.00 45.78 168 ASP A CA 1
ATOM 1288 C C . ASP A 1 168 ? 23.794 16.657 -50.008 1.00 45.78 168 ASP A C 1
ATOM 1290 O O . ASP A 1 168 ? 23.702 16.927 -48.812 1.00 45.78 168 ASP A O 1
ATOM 1294 N N . ALA A 1 169 ? 23.985 15.416 -50.465 1.00 44.81 169 ALA A N 1
ATOM 1295 C CA . ALA A 1 169 ? 24.388 14.216 -49.739 1.00 44.81 169 ALA A CA 1
ATOM 1296 C C . ALA A 1 169 ? 24.935 14.467 -48.317 1.00 44.81 169 ALA A C 1
ATOM 1298 O O . ALA A 1 169 ? 26.134 14.662 -48.100 1.00 44.81 169 ALA A O 1
ATOM 1299 N N . TYR A 1 170 ? 24.032 14.371 -47.340 1.00 39.25 170 TYR A N 1
ATOM 1300 C CA . TYR A 1 170 ? 24.326 14.460 -45.916 1.00 39.25 170 TYR A CA 1
ATOM 1301 C C . TYR A 1 170 ? 25.199 13.280 -45.463 1.00 39.25 170 TYR A C 1
ATOM 1303 O O . TYR A 1 170 ? 24.726 12.178 -45.166 1.00 39.25 170 TYR A O 1
ATOM 1311 N N . TYR A 1 171 ? 26.504 13.525 -45.379 1.00 39.44 171 TYR A N 1
ATOM 1312 C CA . TYR A 1 171 ? 27.393 12.771 -44.507 1.00 39.44 171 TYR A CA 1
ATOM 1313 C C . TYR A 1 171 ? 26.942 13.035 -43.064 1.00 39.44 171 TYR A C 1
ATOM 1315 O O . TYR A 1 171 ? 27.097 14.140 -42.549 1.00 39.44 171 TYR A O 1
ATOM 1323 N N . TRP A 1 172 ? 26.391 12.018 -42.395 1.00 35.31 172 TRP A N 1
ATOM 1324 C CA . TRP A 1 172 ? 26.218 12.009 -40.939 1.00 35.31 172 TRP A CA 1
ATOM 1325 C C . TRP A 1 172 ? 27.580 11.885 -40.245 1.00 35.31 172 TRP A C 1
ATOM 1327 O O . TRP A 1 172 ? 27.810 10.959 -39.463 1.00 35.31 172 TRP A O 1
ATOM 1337 N N . ASP A 1 173 ? 28.486 12.828 -40.496 1.00 37.28 173 ASP A N 1
ATOM 1338 C CA . ASP A 1 173 ? 29.492 13.120 -39.494 1.00 37.28 173 ASP A CA 1
ATOM 1339 C C . ASP A 1 173 ? 28.724 13.714 -38.319 1.00 37.28 173 ASP A C 1
ATOM 1341 O O . ASP A 1 173 ? 28.342 14.884 -38.291 1.00 37.28 173 ASP A O 1
ATOM 1345 N N . LEU A 1 174 ? 28.449 12.841 -37.349 1.00 40.09 174 LEU A N 1
ATOM 1346 C CA . LEU A 1 174 ? 28.267 13.186 -35.951 1.00 40.09 174 LEU A CA 1
ATOM 1347 C C . LEU A 1 174 ? 29.511 13.965 -35.519 1.00 40.09 174 LEU A C 1
ATOM 1349 O O . LEU A 1 174 ? 30.361 13.464 -34.788 1.00 40.09 174 LEU A O 1
ATOM 1353 N N . TYR A 1 175 ? 29.614 15.215 -35.958 1.00 36.09 175 TYR A N 1
ATOM 1354 C CA . TYR A 1 175 ? 30.331 16.208 -35.210 1.00 36.09 175 TYR A CA 1
ATOM 1355 C C . TYR A 1 175 ? 29.631 16.225 -33.854 1.00 36.09 175 TYR A C 1
ATOM 1357 O O . TYR A 1 175 ? 28.555 16.800 -33.659 1.00 36.09 175 TYR A O 1
ATOM 1365 N N . GLU A 1 176 ? 30.276 15.585 -32.882 1.00 39.66 176 GLU A N 1
ATOM 1366 C CA . GLU A 1 176 ? 30.402 16.135 -31.543 1.00 39.66 176 GLU A CA 1
ATOM 1367 C C . GLU A 1 176 ? 30.950 17.562 -31.687 1.00 39.66 176 GLU A C 1
ATOM 1369 O O . GLU A 1 176 ? 32.093 17.860 -31.342 1.00 39.66 176 GLU A O 1
ATOM 1374 N N . GLN A 1 177 ? 30.138 18.473 -32.233 1.00 38.66 177 GLN A N 1
ATOM 1375 C CA . GLN A 1 177 ? 30.270 19.878 -31.938 1.00 38.66 177 GLN A CA 1
ATOM 1376 C C . GLN A 1 177 ? 30.247 19.917 -30.423 1.00 38.66 177 GLN A C 1
ATOM 1378 O O . GLN A 1 177 ? 29.225 19.637 -29.791 1.00 38.66 177 GLN A O 1
ATOM 1383 N N . HIS A 1 178 ? 31.429 20.158 -29.871 1.00 38.00 178 HIS A N 1
ATOM 1384 C CA . HIS A 1 178 ? 31.624 20.628 -28.525 1.00 38.00 178 HIS A CA 1
ATOM 1385 C C . HIS A 1 178 ? 30.777 21.892 -28.413 1.00 38.00 178 HIS A C 1
ATOM 1387 O O . HIS A 1 178 ? 31.223 22.989 -28.750 1.00 38.00 178 HIS A O 1
ATOM 1393 N N . VAL A 1 179 ? 29.511 21.724 -28.035 1.00 42.09 179 VAL A N 1
ATOM 1394 C CA . VAL A 1 179 ? 28.657 22.820 -27.604 1.00 42.09 179 VAL A CA 1
ATOM 1395 C C . VAL A 1 179 ? 29.265 23.247 -26.275 1.00 42.09 179 VAL A C 1
ATOM 1397 O O . VAL A 1 179 ? 28.939 22.717 -25.221 1.00 42.09 179 VAL A O 1
ATOM 1400 N N . ASN A 1 180 ? 30.261 24.127 -26.363 1.00 40.91 180 ASN A N 1
ATOM 1401 C CA . ASN A 1 180 ? 31.020 24.656 -25.231 1.00 40.91 180 ASN A CA 1
ATOM 1402 C C . ASN A 1 180 ? 30.203 25.649 -24.393 1.00 40.91 180 ASN A C 1
ATOM 1404 O O . ASN A 1 180 ? 30.728 26.219 -23.441 1.00 40.91 180 ASN A O 1
ATOM 1408 N N . ASN A 1 181 ? 28.930 25.849 -24.731 1.00 45.16 181 ASN A N 1
ATOM 1409 C CA . ASN A 1 181 ? 28.043 26.742 -24.016 1.00 45.16 181 ASN A CA 1
ATOM 1410 C C . ASN A 1 181 ? 27.007 25.887 -23.285 1.00 45.16 181 ASN A C 1
ATOM 1412 O O . ASN A 1 181 ? 26.084 25.352 -23.894 1.00 45.16 181 ASN A O 1
ATOM 1416 N N . ASP A 1 182 ? 27.153 25.785 -21.963 1.00 47.50 182 ASP A N 1
ATOM 1417 C CA . ASP A 1 182 ? 26.138 25.231 -21.053 1.00 47.50 182 ASP A CA 1
ATOM 1418 C C . ASP A 1 182 ? 24.779 25.976 -21.146 1.00 47.50 182 ASP A C 1
ATOM 1420 O O . ASP A 1 182 ? 23.804 25.547 -20.534 1.00 47.50 182 ASP A O 1
ATOM 1424 N N . GLU A 1 183 ? 24.691 27.068 -21.917 1.00 44.84 183 GLU A N 1
ATOM 1425 C CA . GLU A 1 183 ? 23.514 27.936 -22.051 1.00 44.84 183 GLU A CA 1
ATOM 1426 C C . GLU A 1 183 ? 22.401 27.382 -22.965 1.00 44.84 183 GLU A C 1
ATOM 1428 O O . GLU A 1 183 ? 21.257 27.804 -22.820 1.00 44.84 183 GLU A O 1
ATOM 1433 N N . ASP A 1 184 ? 22.680 26.399 -23.833 1.00 40.44 184 ASP A N 1
ATOM 1434 C CA . ASP A 1 184 ? 21.671 25.827 -24.754 1.00 40.44 184 ASP A CA 1
ATOM 1435 C C . ASP A 1 184 ? 21.023 24.525 -24.248 1.00 40.44 184 ASP A C 1
ATOM 1437 O O . ASP A 1 184 ? 20.177 23.920 -24.915 1.00 40.44 184 ASP A O 1
ATOM 1441 N N . PHE A 1 185 ? 21.378 24.078 -23.041 1.00 39.59 185 PHE A N 1
ATOM 1442 C CA . PHE A 1 185 ? 20.638 23.013 -22.376 1.00 39.59 185 PHE A CA 1
ATOM 1443 C C . PHE A 1 185 ? 19.436 23.624 -21.660 1.00 39.59 185 PHE A C 1
ATOM 1445 O O . PHE A 1 185 ? 19.516 24.028 -20.500 1.00 39.59 185 PHE A O 1
ATOM 1452 N N . ALA A 1 186 ? 18.285 23.648 -22.334 1.00 39.31 186 ALA A N 1
ATOM 1453 C CA . ALA A 1 186 ? 17.022 23.729 -21.620 1.00 39.31 186 ALA A CA 1
ATOM 1454 C C . ALA A 1 186 ? 16.934 22.473 -20.750 1.00 39.31 186 ALA A C 1
ATOM 1456 O O . ALA A 1 186 ? 16.704 21.379 -21.259 1.00 39.31 186 ALA A O 1
ATOM 1457 N N . TYR A 1 187 ? 17.184 22.613 -19.451 1.00 40.31 187 TYR A N 1
ATOM 1458 C CA . TYR A 1 187 ? 16.845 21.593 -18.473 1.00 40.31 187 TYR A CA 1
ATOM 1459 C C . TYR A 1 187 ? 15.319 21.499 -18.489 1.00 40.31 187 TYR A C 1
ATOM 1461 O O . TYR A 1 187 ? 14.672 22.417 -17.973 1.00 40.31 187 TYR A O 1
ATOM 1469 N N . PRO A 1 188 ? 14.683 20.469 -19.083 1.00 45.00 188 PRO A N 1
ATOM 1470 C CA . PRO A 1 188 ? 13.291 20.265 -18.749 1.00 45.00 188 PRO A CA 1
ATOM 1471 C C . PRO A 1 188 ? 13.268 20.065 -17.241 1.00 45.00 188 PRO A C 1
ATOM 1473 O O . PRO A 1 188 ? 14.033 19.259 -16.697 1.00 45.00 188 PRO A O 1
ATOM 1476 N N . ALA A 1 189 ? 12.445 20.865 -16.565 1.00 46.41 189 ALA A N 1
ATOM 1477 C CA . ALA A 1 189 ? 12.156 20.650 -15.162 1.00 46.41 189 ALA A CA 1
ATOM 1478 C C . ALA A 1 189 ? 11.899 19.151 -14.979 1.00 46.41 189 ALA A C 1
ATOM 1480 O O . ALA A 1 189 ? 11.175 18.566 -15.790 1.00 46.41 189 ALA A O 1
ATOM 1481 N N . ALA A 1 190 ? 12.551 18.534 -13.986 1.00 47.62 190 ALA A N 1
ATOM 1482 C CA . ALA A 1 190 ? 12.338 17.125 -13.674 1.00 47.62 190 ALA A CA 1
ATOM 1483 C C . ALA A 1 190 ? 10.831 16.831 -13.732 1.00 47.62 190 ALA A C 1
ATOM 1485 O O . ALA A 1 190 ? 10.044 17.633 -13.216 1.00 47.62 190 ALA A O 1
ATOM 1486 N N . GLU A 1 191 ? 10.442 15.765 -14.441 1.00 51.69 191 GLU A N 1
ATOM 1487 C CA . GLU A 1 191 ? 9.033 15.383 -14.570 1.00 51.69 191 GLU A CA 1
ATOM 1488 C C . GLU A 1 191 ? 8.431 15.349 -13.166 1.00 51.69 191 GLU A C 1
ATOM 1490 O O . GLU A 1 191 ? 8.938 14.636 -12.302 1.00 51.69 191 GLU A O 1
ATOM 1495 N N . ARG A 1 192 ? 7.426 16.202 -12.925 1.00 62.62 192 ARG A N 1
ATOM 1496 C CA . ARG A 1 192 ? 6.838 16.401 -11.599 1.00 62.62 192 ARG A CA 1
ATOM 1497 C C . ARG A 1 192 ? 5.857 15.276 -11.295 1.00 62.62 192 ARG A C 1
ATOM 1499 O O . ARG A 1 192 ? 4.652 15.475 -11.419 1.00 62.62 192 ARG A O 1
ATOM 1506 N N . HIS A 1 193 ? 6.380 14.116 -10.933 1.00 70.00 193 HIS A N 1
ATOM 1507 C CA . HIS A 1 193 ? 5.621 12.957 -10.519 1.00 70.00 193 HIS A CA 1
ATOM 1508 C C . HIS A 1 193 ? 5.246 13.005 -9.040 1.00 70.00 193 HIS A C 1
ATOM 1510 O O . HIS A 1 193 ? 6.088 13.067 -8.140 1.00 70.00 193 HIS A O 1
ATOM 1516 N N . ARG A 1 194 ? 3.944 12.905 -8.781 1.00 81.50 194 ARG A N 1
ATOM 1517 C CA . ARG A 1 194 ? 3.388 12.818 -7.428 1.00 81.50 194 ARG A CA 1
ATOM 1518 C C . ARG A 1 194 ? 3.019 11.387 -7.091 1.00 81.50 194 ARG A C 1
ATOM 1520 O O . ARG A 1 194 ? 2.749 10.565 -7.959 1.00 81.50 194 ARG A O 1
ATOM 1527 N N . LEU A 1 195 ? 2.909 11.103 -5.802 1.00 83.94 195 LEU A N 1
ATOM 1528 C CA . LEU A 1 195 ? 2.453 9.798 -5.333 1.00 83.94 195 LEU A CA 1
ATOM 1529 C C . LEU A 1 195 ? 1.027 9.434 -5.793 1.00 83.94 195 LEU A C 1
ATOM 1531 O O . LEU A 1 195 ? 0.732 8.255 -5.987 1.00 83.94 195 LEU A O 1
ATOM 1535 N N . HIS A 1 196 ? 0.178 10.433 -6.058 1.00 84.19 196 HIS A N 1
ATOM 1536 C CA . HIS A 1 196 ? -1.126 10.260 -6.717 1.00 84.19 196 HIS A CA 1
ATOM 1537 C C . HIS A 1 196 ? -1.043 9.523 -8.059 1.00 84.19 196 HIS A C 1
ATOM 1539 O O . HIS A 1 196 ? -2.017 8.914 -8.486 1.00 84.19 196 HIS A O 1
ATOM 1545 N N . GLU A 1 197 ? 0.111 9.559 -8.721 1.00 83.19 197 GLU A N 1
ATOM 1546 C CA . GLU A 1 197 ? 0.314 8.953 -10.037 1.00 83.19 197 GLU A CA 1
ATOM 1547 C C . GLU A 1 197 ? 0.741 7.482 -9.964 1.00 83.19 197 GLU A C 1
ATOM 1549 O O . GLU A 1 197 ? 0.831 6.812 -10.997 1.00 83.19 197 GLU A O 1
ATOM 1554 N N . LEU A 1 198 ? 0.985 6.947 -8.759 1.00 87.19 198 LEU A N 1
ATOM 1555 C CA . LEU A 1 198 ? 1.136 5.505 -8.594 1.00 87.19 198 LEU A CA 1
ATOM 1556 C C . LEU A 1 198 ? -0.152 4.793 -9.005 1.00 87.19 198 LEU A C 1
ATOM 1558 O O . LEU A 1 198 ? -1.258 5.287 -8.805 1.00 87.19 198 LEU A O 1
ATOM 1562 N N . TRP A 1 199 ? -0.009 3.595 -9.560 1.00 89.25 199 TRP A N 1
ATOM 1563 C CA . TRP A 1 199 ? -1.108 2.845 -10.142 1.00 89.25 199 TRP A CA 1
ATOM 1564 C C . TRP A 1 199 ? -1.680 1.822 -9.146 1.00 89.25 199 TRP A C 1
ATOM 1566 O O . TRP A 1 199 ? -1.030 0.813 -8.870 1.00 89.25 199 TRP A O 1
ATOM 1576 N N . PRO A 1 200 ? -2.904 2.013 -8.614 1.00 93.31 200 PRO A N 1
ATOM 1577 C CA . PRO A 1 200 ? -3.470 1.126 -7.593 1.00 93.31 200 PRO A CA 1
ATOM 1578 C C . PRO A 1 200 ? -4.264 -0.051 -8.175 1.00 93.31 200 PRO A C 1
ATOM 1580 O O . PRO A 1 200 ? -4.695 -0.944 -7.444 1.00 93.31 200 PRO A O 1
ATOM 1583 N N . ARG A 1 201 ? -4.494 -0.083 -9.492 1.00 90.56 201 ARG A N 1
ATOM 1584 C CA . ARG A 1 201 ? -5.475 -0.987 -10.120 1.00 90.56 201 ARG A CA 1
ATOM 1585 C C . ARG A 1 201 ? -5.142 -2.471 -10.012 1.00 90.56 201 ARG A C 1
ATOM 1587 O O . ARG A 1 201 ? -6.039 -3.304 -10.076 1.00 90.56 201 ARG A O 1
ATOM 1594 N N . ARG A 1 202 ? -3.863 -2.815 -9.831 1.00 92.94 202 ARG A N 1
ATOM 1595 C CA . ARG A 1 202 ? -3.431 -4.209 -9.640 1.00 92.94 202 ARG A CA 1
ATOM 1596 C C . ARG A 1 202 ? -3.280 -4.614 -8.173 1.00 92.94 202 ARG A C 1
ATOM 1598 O O . ARG A 1 202 ? -2.676 -5.647 -7.901 1.00 92.94 202 ARG A O 1
ATOM 1605 N N . SER A 1 203 ? -3.849 -3.846 -7.237 1.00 95.50 203 SER A N 1
ATOM 1606 C CA . SER A 1 203 ? -3.783 -4.138 -5.795 1.00 95.50 203 SER A CA 1
ATOM 1607 C C . SER A 1 203 ? -4.213 -5.569 -5.471 1.00 95.50 203 SER A C 1
ATOM 1609 O O . SER A 1 203 ? -3.497 -6.282 -4.775 1.00 95.50 203 SER A O 1
ATOM 1611 N N . ALA A 1 204 ? -5.341 -6.021 -6.027 1.00 96.00 204 ALA A N 1
ATOM 1612 C CA . ALA A 1 204 ? -5.870 -7.360 -5.776 1.00 96.00 204 ALA A CA 1
ATOM 1613 C C . ALA A 1 204 ? -4.917 -8.465 -6.261 1.00 96.00 204 ALA A C 1
ATOM 1615 O O . ALA A 1 204 ? -4.633 -9.415 -5.533 1.00 96.00 204 ALA A O 1
ATOM 1616 N N . GLN A 1 205 ? -4.398 -8.330 -7.487 1.00 96.00 205 GLN A N 1
ATOM 1617 C CA . GLN A 1 205 ? -3.475 -9.294 -8.087 1.00 96.00 205 GLN A CA 1
ATOM 1618 C C . GLN A 1 205 ? -2.145 -9.325 -7.331 1.00 96.00 205 GLN A C 1
ATOM 1620 O O . GLN A 1 205 ? -1.629 -10.406 -7.058 1.00 96.00 205 GLN A O 1
ATOM 1625 N N . LEU A 1 206 ? -1.622 -8.157 -6.946 1.00 96.25 206 LEU A N 1
ATOM 1626 C CA . LEU A 1 206 ? -0.406 -8.046 -6.141 1.00 96.25 206 LEU A CA 1
ATOM 1627 C C . LEU A 1 206 ? -0.586 -8.719 -4.779 1.00 96.25 206 LEU A C 1
ATOM 1629 O O . LEU A 1 206 ? 0.214 -9.571 -4.412 1.00 96.25 206 LEU A O 1
ATOM 1633 N N . LEU A 1 207 ? -1.659 -8.406 -4.051 1.00 97.62 207 LEU A N 1
ATOM 1634 C CA . LEU A 1 207 ? -1.933 -9.011 -2.744 1.00 97.62 207 LEU A CA 1
ATOM 1635 C C . LEU A 1 207 ? -2.157 -10.526 -2.835 1.00 97.62 207 LEU A C 1
ATOM 1637 O O . LEU A 1 207 ? -1.753 -11.256 -1.927 1.00 97.62 207 LEU A O 1
ATOM 1641 N N . SER A 1 208 ? -2.775 -11.002 -3.920 1.00 97.38 208 SER A N 1
ATOM 1642 C CA . SER A 1 208 ? -2.972 -12.433 -4.163 1.00 97.38 208 SER A CA 1
ATOM 1643 C C . SER A 1 208 ? -1.644 -13.135 -4.438 1.00 97.38 208 SER A C 1
ATOM 1645 O O . SER A 1 208 ? -1.340 -14.139 -3.796 1.00 97.38 208 SER A O 1
ATOM 1647 N N . TYR A 1 209 ? -0.795 -12.564 -5.298 1.00 97.19 209 TYR A N 1
ATOM 1648 C CA . TYR A 1 209 ? 0.540 -13.102 -5.571 1.00 97.19 209 TYR A CA 1
ATOM 1649 C C . TYR A 1 209 ? 1.438 -13.116 -4.324 1.00 97.19 209 TYR A C 1
ATOM 1651 O O . TYR A 1 209 ? 2.178 -14.069 -4.094 1.00 97.19 209 TYR A O 1
ATOM 1659 N N . LEU A 1 210 ? 1.321 -12.098 -3.466 1.00 97.12 210 LEU A N 1
ATOM 1660 C CA . LEU A 1 210 ? 2.031 -12.019 -2.184 1.00 97.12 210 LEU A CA 1
ATOM 1661 C C . LEU A 1 210 ? 1.514 -13.020 -1.132 1.00 97.12 210 LEU A C 1
ATOM 1663 O O . LEU A 1 210 ? 2.072 -13.100 -0.032 1.00 97.12 210 LEU A O 1
ATOM 1667 N N . GLY A 1 211 ? 0.443 -13.761 -1.434 1.00 97.81 211 GLY A N 1
ATOM 1668 C CA . GLY A 1 211 ? -0.199 -14.697 -0.514 1.00 97.81 211 GLY A CA 1
ATOM 1669 C C . GLY A 1 211 ? -0.851 -14.012 0.688 1.00 97.81 211 GLY A C 1
ATOM 1670 O O . GLY A 1 211 ? -0.977 -14.627 1.747 1.00 97.81 211 GLY A O 1
ATOM 1671 N N . VAL A 1 212 ? -1.212 -12.731 0.556 1.00 98.00 212 VAL A N 1
ATOM 1672 C CA . VAL A 1 212 ? -1.924 -11.960 1.589 1.00 98.00 212 VAL A CA 1
ATOM 1673 C C . VAL A 1 212 ? -3.428 -12.215 1.499 1.00 98.00 212 VAL A C 1
ATOM 1675 O O . VAL A 1 212 ? -4.104 -12.276 2.524 1.00 98.00 212 VAL A O 1
ATOM 1678 N N . VAL A 1 213 ? -3.937 -12.418 0.283 1.00 97.88 213 VAL A N 1
ATOM 1679 C CA . VAL A 1 213 ? -5.298 -12.891 0.003 1.00 97.88 213 VAL A CA 1
ATOM 1680 C C . VAL A 1 213 ? -5.231 -14.172 -0.828 1.00 97.88 213 VAL A C 1
ATOM 1682 O O . VAL A 1 213 ? -4.293 -14.361 -1.599 1.00 97.88 213 VAL A O 1
ATOM 1685 N N . SER A 1 214 ? -6.207 -15.067 -0.664 1.00 97.25 214 SER A N 1
ATOM 1686 C CA . SER A 1 214 ? -6.267 -16.324 -1.420 1.00 97.25 214 SER A CA 1
ATOM 1687 C C . SER A 1 214 ? -6.423 -16.090 -2.921 1.00 97.25 214 SER A C 1
ATOM 1689 O O . SER A 1 214 ? -5.776 -16.756 -3.722 1.00 97.25 214 SER A O 1
ATOM 1691 N N . ASP A 1 215 ? -7.270 -15.134 -3.293 1.00 96.94 215 ASP A N 1
ATOM 1692 C CA . ASP A 1 215 ? -7.659 -14.858 -4.669 1.00 96.94 215 ASP A CA 1
ATOM 1693 C C . ASP A 1 215 ? -8.300 -13.461 -4.797 1.00 96.94 215 ASP A C 1
ATOM 1695 O O . ASP A 1 215 ? -8.674 -12.814 -3.813 1.00 96.94 215 ASP A O 1
ATOM 1699 N N . VAL A 1 216 ? -8.420 -12.990 -6.038 1.00 95.88 216 VAL A N 1
ATOM 1700 C CA . VAL A 1 216 ? -8.948 -11.656 -6.369 1.00 95.88 216 VAL A CA 1
ATOM 1701 C C . VAL A 1 216 ? -10.436 -11.512 -6.023 1.00 95.88 216 VAL A C 1
ATOM 1703 O O . VAL A 1 216 ? -10.867 -10.432 -5.624 1.00 95.88 216 VAL A O 1
ATOM 1706 N N . GLU A 1 217 ? -11.231 -12.577 -6.132 1.00 95.44 217 GLU A N 1
ATOM 1707 C CA . GLU A 1 217 ? -12.669 -12.527 -5.849 1.00 95.44 217 GLU A CA 1
ATOM 1708 C C . GLU A 1 217 ? -12.922 -12.359 -4.345 1.00 95.44 217 GLU A C 1
ATOM 1710 O O . GLU A 1 217 ? -13.687 -11.486 -3.928 1.00 95.44 217 GLU A O 1
ATOM 1715 N N . THR A 1 218 ? -12.187 -13.100 -3.516 1.00 95.88 218 THR A N 1
ATOM 1716 C CA . THR A 1 218 ? -12.184 -12.958 -2.057 1.00 95.88 218 THR A CA 1
ATOM 1717 C C . THR A 1 218 ? -11.763 -11.550 -1.634 1.00 95.88 218 THR A C 1
ATOM 1719 O O . THR A 1 218 ? -12.380 -10.962 -0.738 1.00 95.88 218 THR A O 1
ATOM 1722 N N . TYR A 1 219 ? -10.763 -10.967 -2.306 1.00 95.75 219 TYR A N 1
ATOM 1723 C CA . TYR A 1 219 ? -10.374 -9.573 -2.085 1.00 95.75 219 TYR A CA 1
ATOM 1724 C C . TYR A 1 219 ? -11.519 -8.597 -2.395 1.00 95.75 219 TYR A C 1
ATOM 1726 O O . TYR A 1 219 ? -11.688 -7.621 -1.667 1.00 95.75 219 TYR A O 1
ATOM 1734 N N . HIS A 1 220 ? -12.343 -8.846 -3.416 1.00 93.38 220 HIS A N 1
ATOM 1735 C CA . HIS A 1 220 ? -13.488 -7.991 -3.762 1.00 93.38 220 HIS A CA 1
ATOM 1736 C C . HIS A 1 220 ? -14.715 -8.197 -2.857 1.00 93.38 220 HIS A C 1
ATOM 1738 O O . HIS A 1 220 ? -15.433 -7.235 -2.583 1.00 93.38 220 HIS A O 1
ATOM 1744 N N . GLY A 1 221 ? -14.958 -9.420 -2.380 1.00 92.69 221 GLY A N 1
ATOM 1745 C CA . GLY A 1 221 ? -16.192 -9.765 -1.667 1.00 92.69 221 GLY A CA 1
ATOM 1746 C C . GLY A 1 221 ? -16.136 -9.638 -0.143 1.00 92.69 221 GLY A C 1
ATOM 1747 O O . GLY A 1 221 ? -17.170 -9.439 0.493 1.00 92.69 221 GLY A O 1
ATOM 1748 N N . ASN A 1 222 ? -14.957 -9.752 0.478 1.00 94.62 222 ASN A N 1
ATOM 1749 C CA . ASN A 1 222 ? -14.851 -9.880 1.934 1.00 94.62 222 ASN A CA 1
ATOM 1750 C C . ASN A 1 222 ? -14.207 -8.650 2.592 1.00 94.62 222 ASN A C 1
ATOM 1752 O O . ASN A 1 222 ? -12.987 -8.469 2.570 1.00 94.62 222 ASN A O 1
ATOM 1756 N N . ARG A 1 223 ? -15.055 -7.842 3.243 1.00 93.94 223 ARG A N 1
ATOM 1757 C CA . ARG A 1 223 ? -14.710 -6.612 3.985 1.00 93.94 223 ARG A CA 1
ATOM 1758 C C . ARG A 1 223 ? -14.582 -6.821 5.493 1.00 93.94 223 ARG A C 1
ATOM 1760 O O . ARG A 1 223 ? -14.670 -5.879 6.269 1.00 93.94 223 ARG A O 1
ATOM 1767 N N . SER A 1 224 ? -14.412 -8.063 5.953 1.00 95.44 224 SER A N 1
ATOM 1768 C CA . SER A 1 224 ? -14.252 -8.301 7.386 1.00 95.44 224 SER A CA 1
ATOM 1769 C C . SER A 1 224 ? -12.957 -7.647 7.897 1.00 95.44 224 SER A C 1
ATOM 1771 O O . SER A 1 224 ? -11.888 -7.926 7.340 1.00 95.44 224 SER A O 1
ATOM 1773 N N . PRO A 1 225 ? -13.003 -6.886 9.010 1.00 96.75 225 PRO A N 1
ATOM 1774 C CA . PRO A 1 225 ? -11.814 -6.318 9.650 1.00 96.75 225 PRO A CA 1
ATOM 1775 C C . PRO A 1 225 ? -10.781 -7.348 10.105 1.00 96.75 225 PRO A C 1
ATOM 1777 O O . PRO A 1 225 ? -9.671 -6.989 10.484 1.00 96.75 225 PRO A O 1
ATOM 1780 N N . LYS A 1 226 ? -11.132 -8.640 10.125 1.00 97.38 226 LYS A N 1
ATOM 1781 C CA . LYS A 1 226 ? -10.227 -9.733 10.504 1.00 97.38 226 LYS A CA 1
ATOM 1782 C C . LYS A 1 226 ? -9.291 -10.159 9.371 1.00 97.38 226 LYS A C 1
ATOM 1784 O O . LYS A 1 226 ? -8.308 -10.839 9.652 1.00 97.38 226 LYS A O 1
ATOM 1789 N N . GLN A 1 227 ? -9.586 -9.790 8.126 1.00 97.94 227 GLN A N 1
ATOM 1790 C CA . GLN A 1 227 ? -8.779 -10.191 6.975 1.00 97.94 227 GLN A CA 1
ATOM 1791 C C . GLN A 1 227 ? -7.483 -9.387 6.894 1.00 97.94 227 GLN A C 1
ATOM 1793 O O . GLN A 1 227 ? -7.464 -8.199 7.204 1.00 97.94 227 GLN A O 1
ATOM 1798 N N . ALA A 1 228 ? -6.400 -10.031 6.456 1.00 98.19 228 ALA A N 1
ATOM 1799 C CA . ALA A 1 228 ? -5.079 -9.405 6.371 1.00 98.19 228 ALA A CA 1
ATOM 1800 C C . ALA A 1 228 ? -4.979 -8.336 5.267 1.00 98.19 228 ALA A C 1
ATOM 1802 O O . ALA A 1 228 ? -4.140 -7.447 5.365 1.00 98.19 228 ALA A O 1
ATOM 1803 N N . TRP A 1 229 ? -5.837 -8.409 4.244 1.00 97.88 229 TRP A N 1
ATOM 1804 C CA . TRP A 1 229 ? -5.905 -7.446 3.139 1.00 97.88 229 TRP A CA 1
ATOM 1805 C C . TRP A 1 229 ? -6.886 -6.295 3.375 1.00 97.88 229 TRP A C 1
ATOM 1807 O O . TRP A 1 229 ? -7.051 -5.469 2.482 1.00 97.88 229 TRP A O 1
ATOM 1817 N N . ASN A 1 230 ? -7.555 -6.246 4.529 1.00 97.62 230 ASN A N 1
ATOM 1818 C CA . ASN A 1 230 ? -8.357 -5.096 4.929 1.00 97.62 230 ASN A CA 1
ATOM 1819 C C . ASN A 1 230 ? -7.642 -4.352 6.060 1.00 97.62 230 ASN A C 1
ATOM 1821 O O . ASN A 1 230 ? -6.855 -4.940 6.804 1.00 97.62 230 ASN A O 1
ATOM 1825 N N . ASP A 1 231 ? -7.937 -3.077 6.242 1.00 97.56 231 ASP A N 1
ATOM 1826 C CA . ASP A 1 231 ? -7.585 -2.360 7.458 1.00 97.56 231 ASP A CA 1
ATOM 1827 C C . ASP A 1 231 ? -8.445 -2.822 8.650 1.00 97.56 231 ASP A C 1
ATOM 1829 O O . ASP A 1 231 ? -9.279 -3.734 8.552 1.00 97.56 231 ASP A O 1
ATOM 1833 N N . ALA A 1 232 ? -8.197 -2.247 9.823 1.00 97.44 232 ALA A N 1
ATOM 1834 C CA . ALA A 1 232 ? -8.922 -2.594 11.040 1.00 97.44 232 ALA A CA 1
ATOM 1835 C C . ALA A 1 232 ? -10.407 -2.177 11.038 1.00 97.44 232 ALA A C 1
ATOM 1837 O O . ALA A 1 232 ? -11.135 -2.579 11.945 1.00 97.44 232 ALA A O 1
ATOM 1838 N N . TRP A 1 233 ? -10.866 -1.444 10.020 1.00 95.56 233 TRP A N 1
ATOM 1839 C CA . TRP A 1 233 ? -12.255 -1.008 9.852 1.00 95.56 233 TRP A CA 1
ATOM 1840 C C . TRP A 1 233 ? -12.969 -1.730 8.701 1.00 95.56 233 TRP A C 1
ATOM 1842 O O . TRP A 1 233 ? -14.189 -1.661 8.585 1.00 95.56 233 TRP A O 1
ATOM 1852 N N . GLY A 1 234 ? -12.240 -2.538 7.924 1.00 94.88 234 GLY A N 1
ATOM 1853 C CA . GLY A 1 234 ? -12.793 -3.401 6.880 1.00 94.88 234 GLY A CA 1
ATOM 1854 C C . GLY A 1 234 ? -12.623 -2.863 5.460 1.00 94.88 234 GLY A C 1
ATOM 1855 O O . GLY A 1 234 ? -13.063 -3.519 4.511 1.00 94.88 234 GLY A O 1
ATOM 1856 N N . HIS A 1 235 ? -11.960 -1.720 5.279 1.00 95.12 235 HIS A N 1
ATOM 1857 C CA . HIS A 1 235 ? -11.632 -1.208 3.951 1.00 95.12 235 HIS A CA 1
ATOM 1858 C C . HIS A 1 235 ? -10.446 -1.972 3.366 1.00 95.12 235 HIS A C 1
ATOM 1860 O O . HIS A 1 235 ? -9.542 -2.355 4.108 1.00 95.12 235 HIS A O 1
ATOM 1866 N N . PRO A 1 236 ? -10.414 -2.212 2.047 1.00 96.44 236 PRO A N 1
ATOM 1867 C CA . PRO A 1 236 ? -9.298 -2.912 1.432 1.00 96.44 236 PRO A CA 1
ATOM 1868 C C . PRO A 1 236 ? -8.011 -2.085 1.533 1.00 96.44 236 PRO A C 1
ATOM 1870 O O . PRO A 1 236 ? -8.014 -0.878 1.297 1.00 96.44 236 PRO A O 1
ATOM 1873 N N . LEU A 1 237 ? -6.896 -2.754 1.822 1.00 97.94 237 LEU A N 1
ATOM 1874 C CA . LEU A 1 237 ? -5.568 -2.184 1.631 1.00 97.94 237 LEU A CA 1
ATOM 1875 C C . LEU A 1 237 ? -5.322 -1.994 0.135 1.00 97.94 237 LEU A C 1
ATOM 1877 O O . LEU A 1 237 ? -5.604 -2.891 -0.670 1.00 97.94 237 LEU A O 1
ATOM 1881 N N . ILE A 1 238 ? -4.768 -0.842 -0.224 1.00 97.19 238 ILE A N 1
ATOM 1882 C CA . ILE A 1 238 ? -4.395 -0.512 -1.598 1.00 97.19 238 ILE A CA 1
ATOM 1883 C C . ILE A 1 238 ? -2.891 -0.658 -1.735 1.00 97.19 238 ILE A C 1
ATOM 1885 O O . ILE A 1 238 ? -2.149 -0.085 -0.945 1.00 97.19 238 ILE A O 1
ATOM 1889 N N . VAL A 1 239 ? -2.448 -1.379 -2.759 1.00 97.12 239 VAL A N 1
ATOM 1890 C CA . VAL A 1 239 ? -1.044 -1.449 -3.161 1.00 97.12 239 VAL A CA 1
ATOM 1891 C C . VAL A 1 239 ? -0.898 -0.653 -4.451 1.00 97.12 239 VAL A C 1
ATOM 1893 O O . VAL A 1 239 ? -1.239 -1.129 -5.536 1.00 97.12 239 VAL A O 1
ATOM 1896 N N . ALA A 1 240 ? -0.416 0.578 -4.321 1.00 94.94 240 ALA A N 1
ATOM 1897 C CA . ALA A 1 240 ? -0.125 1.441 -5.450 1.00 94.94 240 ALA A CA 1
ATOM 1898 C C . ALA A 1 240 ? 1.348 1.307 -5.825 1.00 94.94 240 ALA A C 1
ATOM 1900 O O . ALA A 1 240 ? 2.223 1.233 -4.960 1.00 94.94 240 ALA A O 1
ATOM 1901 N N . TYR A 1 241 ? 1.628 1.253 -7.122 1.00 93.19 241 TYR A N 1
ATOM 1902 C CA . TYR A 1 241 ? 2.986 1.035 -7.593 1.00 93.19 241 TYR A CA 1
ATOM 1903 C C . TYR A 1 241 ? 3.288 1.780 -8.881 1.00 93.19 241 TYR A C 1
ATOM 1905 O O . TYR A 1 241 ? 2.388 2.190 -9.611 1.00 93.19 241 TYR A O 1
ATOM 1913 N N . ALA A 1 242 ? 4.570 1.902 -9.193 1.00 87.62 242 ALA A N 1
ATOM 1914 C CA . ALA A 1 242 ? 5.009 2.255 -10.529 1.00 87.62 242 ALA A CA 1
ATOM 1915 C C . ALA A 1 242 ? 6.355 1.608 -10.847 1.00 87.62 242 ALA A C 1
ATOM 1917 O O . ALA A 1 242 ? 7.126 1.245 -9.956 1.00 87.62 242 ALA A O 1
ATOM 1918 N N . LEU A 1 243 ? 6.580 1.389 -12.140 1.00 85.50 243 LEU A N 1
ATOM 1919 C CA . LEU A 1 243 ? 7.679 0.579 -12.647 1.00 85.50 243 LEU A CA 1
ATOM 1920 C C . LEU A 1 243 ? 8.713 1.455 -13.333 1.00 85.50 243 LEU A C 1
ATOM 1922 O O . LEU A 1 243 ? 8.381 2.295 -14.168 1.00 85.50 243 LEU A O 1
ATOM 1926 N N . TYR A 1 244 ? 9.975 1.169 -13.057 1.00 83.00 244 TYR A N 1
ATOM 1927 C CA . TYR A 1 244 ? 11.087 1.604 -13.874 1.00 83.00 244 TYR A CA 1
ATOM 1928 C C . TYR A 1 244 ? 11.607 0.432 -14.705 1.00 83.00 244 TYR A C 1
ATOM 1930 O O . TYR A 1 244 ? 12.011 -0.607 -14.179 1.00 83.00 244 TYR A O 1
ATOM 1938 N N . GLN A 1 245 ? 11.630 0.621 -16.022 1.00 80.06 245 GLN A N 1
ATOM 1939 C CA . GLN A 1 245 ? 12.284 -0.282 -16.958 1.00 80.06 245 GLN A CA 1
ATOM 1940 C C . GLN A 1 245 ? 12.774 0.528 -18.171 1.00 80.06 245 GLN A C 1
ATOM 1942 O O . GLN A 1 245 ? 11.948 1.136 -18.855 1.00 80.06 245 GLN A O 1
ATOM 1947 N N . PRO A 1 246 ? 14.083 0.550 -18.481 1.00 72.50 246 PRO A N 1
ATOM 1948 C CA . PRO A 1 246 ? 14.601 1.193 -19.680 1.00 72.50 246 PRO A CA 1
ATOM 1949 C C . PRO A 1 246 ? 13.954 0.617 -20.946 1.00 72.50 246 PRO A C 1
ATOM 1951 O O . PRO A 1 246 ? 13.714 -0.596 -21.016 1.00 72.50 246 PRO A O 1
ATOM 1954 N N . PRO A 1 247 ? 13.680 1.453 -21.963 1.00 68.25 247 PRO A N 1
ATOM 1955 C CA . PRO A 1 247 ? 13.240 0.962 -23.262 1.00 68.25 247 PRO A CA 1
ATOM 1956 C C . PRO A 1 247 ? 14.340 0.114 -23.907 1.00 68.25 247 PRO A C 1
ATOM 1958 O O . PRO A 1 247 ? 15.526 0.269 -23.611 1.00 68.25 247 PRO A O 1
ATOM 1961 N N . LYS A 1 248 ? 13.969 -0.756 -24.845 1.00 68.12 248 LYS A N 1
ATOM 1962 C CA . LYS A 1 248 ? 14.967 -1.379 -25.721 1.00 68.12 248 LYS A CA 1
ATOM 1963 C C . LYS A 1 248 ? 15.492 -0.358 -26.720 1.00 68.12 248 LYS A C 1
ATOM 1965 O O . LYS A 1 248 ? 14.758 0.518 -27.174 1.00 68.12 248 LYS A O 1
ATOM 1970 N N . TYR A 1 249 ? 16.760 -0.486 -27.092 1.00 70.19 249 TYR A N 1
ATOM 1971 C CA . TYR A 1 249 ? 17.296 0.298 -28.192 1.00 70.19 249 TYR A CA 1
ATOM 1972 C C . TYR A 1 249 ? 16.742 -0.249 -29.510 1.00 70.19 249 TYR A C 1
ATOM 1974 O O . TYR A 1 249 ? 16.983 -1.403 -29.859 1.00 70.19 249 TYR A O 1
ATOM 1982 N N . ARG A 1 250 ? 15.987 0.584 -30.235 1.00 66.44 250 ARG A N 1
ATOM 1983 C CA . ARG A 1 250 ? 15.413 0.263 -31.551 1.00 66.44 250 ARG A CA 1
ATOM 1984 C C . ARG A 1 250 ? 16.014 1.142 -32.650 1.00 66.44 250 ARG A C 1
ATOM 1986 O O . ARG A 1 250 ? 15.298 1.694 -33.475 1.00 66.44 250 ARG A O 1
ATOM 1993 N N . GLY A 1 251 ? 17.330 1.329 -32.633 1.00 68.06 251 GLY A N 1
ATOM 1994 C CA . GLY A 1 251 ? 18.006 2.012 -33.733 1.00 68.06 251 GLY A CA 1
ATOM 1995 C C . GLY A 1 251 ? 18.295 1.067 -34.893 1.00 68.06 251 GLY A C 1
ATOM 1996 O O . GLY A 1 251 ? 18.610 -0.102 -34.691 1.00 68.06 251 GLY A O 1
ATOM 1997 N N . THR A 1 252 ? 18.240 1.600 -36.112 1.00 61.44 252 THR A N 1
ATOM 1998 C CA . THR A 1 252 ? 18.695 0.928 -37.344 1.00 61.44 252 THR A CA 1
ATOM 1999 C C . THR A 1 252 ? 20.216 0.781 -37.405 1.00 61.44 252 THR A C 1
ATOM 2001 O O . THR A 1 252 ? 20.748 0.053 -38.241 1.00 61.44 252 THR A O 1
ATOM 2004 N N . ASN A 1 253 ? 20.930 1.467 -36.511 1.00 63.03 253 ASN A N 1
ATOM 2005 C CA . ASN A 1 253 ? 22.377 1.446 -36.451 1.00 63.03 253 ASN A CA 1
ATOM 2006 C C . ASN A 1 253 ? 22.856 0.109 -35.859 1.00 63.03 253 ASN A C 1
ATOM 2008 O O . ASN A 1 253 ? 22.859 -0.078 -34.641 1.00 63.03 253 ASN A O 1
ATOM 2012 N N . GLN A 1 254 ? 23.265 -0.817 -36.736 1.00 57.94 254 GLN A N 1
ATOM 2013 C CA . GLN A 1 254 ? 23.713 -2.178 -36.391 1.00 57.94 254 GLN A CA 1
ATOM 2014 C C . GLN A 1 254 ? 24.855 -2.211 -35.361 1.00 57.94 254 GLN A C 1
ATOM 2016 O O . GLN A 1 254 ? 25.077 -3.231 -34.716 1.00 57.94 254 GLN A O 1
ATOM 2021 N N . SER A 1 255 ? 25.569 -1.097 -35.186 1.00 61.25 255 SER A N 1
ATOM 2022 C CA . SER A 1 255 ? 26.668 -0.962 -34.227 1.00 61.25 255 SER A CA 1
ATOM 2023 C C . SER A 1 255 ? 26.229 -0.963 -32.757 1.00 61.25 255 SER A C 1
ATOM 2025 O O . SER A 1 255 ? 27.070 -1.151 -31.877 1.00 61.25 255 SER A O 1
ATOM 2027 N N . ARG A 1 256 ? 24.939 -0.763 -32.451 1.00 66.00 256 ARG A N 1
ATOM 2028 C CA . ARG A 1 256 ? 24.443 -0.697 -31.069 1.00 66.00 256 ARG A CA 1
ATOM 2029 C C . ARG A 1 256 ? 23.571 -1.900 -30.728 1.00 66.00 256 ARG A C 1
ATOM 2031 O O . ARG A 1 256 ? 22.593 -2.199 -31.407 1.00 66.00 256 ARG A O 1
ATOM 2038 N N . HIS A 1 257 ? 23.921 -2.572 -29.632 1.00 75.44 257 HIS A N 1
ATOM 2039 C CA . HIS A 1 257 ? 23.194 -3.738 -29.136 1.00 75.44 257 HIS A CA 1
ATOM 2040 C C . HIS A 1 257 ? 21.749 -3.354 -28.738 1.00 75.44 257 HIS A C 1
ATOM 2042 O O . HIS A 1 257 ? 21.563 -2.293 -28.133 1.00 75.44 257 HIS A O 1
ATOM 2048 N N . PRO A 1 258 ? 20.726 -4.200 -28.982 1.00 73.38 258 PRO A N 1
ATOM 2049 C CA . PRO A 1 258 ? 19.335 -3.938 -28.571 1.00 73.38 258 PRO A CA 1
ATOM 2050 C C . PRO A 1 258 ? 19.155 -3.637 -27.073 1.00 73.38 258 PRO A C 1
ATOM 2052 O O . PRO A 1 258 ? 18.204 -2.970 -26.664 1.00 73.38 258 PRO A O 1
ATOM 2055 N N . ASP A 1 259 ? 20.104 -4.095 -26.259 1.00 74.94 259 ASP A N 1
ATOM 2056 C CA . ASP A 1 259 ? 20.121 -3.919 -24.806 1.00 74.94 259 ASP A CA 1
ATOM 2057 C C . ASP A 1 259 ? 20.913 -2.680 -24.355 1.00 74.94 259 ASP A C 1
ATOM 2059 O O . ASP A 1 259 ? 21.187 -2.536 -23.168 1.00 74.94 259 ASP A O 1
ATOM 2063 N N . TYR A 1 260 ? 21.283 -1.773 -25.266 1.00 76.44 260 TYR A N 1
ATOM 2064 C CA . TYR A 1 260 ? 22.128 -0.612 -24.959 1.00 76.44 260 TYR A CA 1
ATOM 2065 C C . TYR A 1 260 ? 21.633 0.200 -23.748 1.00 76.44 260 TYR A C 1
ATOM 2067 O O . TYR A 1 260 ? 22.407 0.494 -22.840 1.00 76.44 260 TYR A O 1
ATOM 2075 N N . TYR A 1 261 ? 20.338 0.524 -23.685 1.00 74.50 261 TYR A N 1
ATOM 2076 C CA . TYR A 1 261 ? 19.780 1.271 -22.551 1.00 74.50 261 TYR A CA 1
ATOM 2077 C C . TYR A 1 261 ? 19.695 0.445 -21.263 1.00 74.50 261 TYR A C 1
ATOM 2079 O O . TYR A 1 261 ? 19.809 1.009 -20.179 1.00 74.50 261 TYR A O 1
ATOM 2087 N N . LEU A 1 262 ? 19.538 -0.879 -21.364 1.00 78.06 262 LEU A N 1
ATOM 2088 C CA . LEU A 1 262 ? 19.565 -1.774 -20.204 1.00 78.06 262 LEU A CA 1
ATOM 2089 C C . LEU A 1 262 ? 20.975 -1.863 -19.616 1.00 78.06 262 LEU A C 1
ATOM 2091 O O . LEU A 1 262 ? 21.124 -1.782 -18.401 1.00 78.06 262 LEU A O 1
ATOM 2095 N N . GLN A 1 263 ? 21.999 -1.988 -20.465 1.00 78.69 263 GLN A N 1
ATOM 2096 C CA . GLN A 1 263 ? 23.404 -1.978 -20.049 1.00 78.69 263 GLN A CA 1
ATOM 2097 C C . GLN A 1 263 ? 23.770 -0.633 -19.426 1.00 78.69 263 GLN A C 1
ATOM 2099 O O . GLN A 1 263 ? 24.279 -0.591 -18.316 1.00 78.69 263 GLN A O 1
ATOM 2104 N N . ARG A 1 264 ? 23.393 0.477 -20.068 1.00 76.19 264 ARG A N 1
ATOM 2105 C CA . ARG A 1 264 ? 23.653 1.816 -19.530 1.00 76.19 264 ARG A CA 1
ATOM 2106 C C . ARG A 1 264 ? 22.962 2.058 -18.185 1.00 76.19 264 ARG A C 1
ATOM 2108 O O . ARG A 1 264 ? 23.554 2.682 -17.311 1.00 76.19 264 ARG A O 1
ATOM 2115 N N . ALA A 1 265 ? 21.735 1.567 -18.002 1.00 75.50 265 ALA A N 1
ATOM 2116 C CA . ALA A 1 265 ? 21.056 1.618 -16.709 1.00 75.50 265 ALA A CA 1
ATOM 2117 C C . ALA A 1 265 ? 21.783 0.772 -15.654 1.00 75.50 265 ALA A C 1
ATOM 2119 O O . ALA A 1 265 ? 22.000 1.245 -14.542 1.00 75.50 265 ALA A O 1
ATOM 2120 N N . GLN A 1 266 ? 22.223 -0.435 -16.020 1.00 83.12 266 GLN A N 1
ATOM 2121 C CA . GLN A 1 266 ? 23.023 -1.288 -15.145 1.00 83.12 266 GLN A CA 1
ATOM 2122 C C . GLN A 1 266 ? 24.338 -0.609 -14.730 1.00 83.12 266 GLN A C 1
ATOM 2124 O O . GLN A 1 266 ? 24.677 -0.632 -13.552 1.00 83.12 266 GLN A O 1
ATOM 2129 N N . ASP A 1 267 ? 25.048 0.031 -15.657 1.00 78.19 267 ASP A N 1
ATOM 2130 C CA . ASP A 1 267 ? 26.326 0.694 -15.376 1.00 78.19 267 ASP A CA 1
ATOM 2131 C C . ASP A 1 267 ? 26.147 1.915 -14.463 1.00 78.19 267 ASP A C 1
ATOM 2133 O O . ASP A 1 267 ? 26.902 2.103 -13.507 1.00 78.19 267 ASP A O 1
ATOM 2137 N N . LEU A 1 268 ? 25.126 2.738 -14.730 1.00 71.56 268 LEU A N 1
ATOM 2138 C CA . LEU A 1 268 ? 24.872 3.971 -13.981 1.00 71.56 268 LEU A CA 1
ATOM 2139 C C . LEU A 1 268 ? 24.245 3.716 -12.607 1.00 71.56 268 LEU A C 1
ATOM 2141 O O . LEU A 1 268 ? 24.561 4.423 -11.652 1.00 71.56 268 LEU A O 1
ATOM 2145 N N . TYR A 1 269 ? 23.346 2.736 -12.506 1.00 75.19 269 TYR A N 1
ATOM 2146 C CA . TYR A 1 269 ? 22.468 2.574 -11.341 1.00 75.19 269 TYR A CA 1
ATOM 2147 C C . TYR A 1 269 ? 22.652 1.251 -10.610 1.00 75.19 269 TYR A C 1
ATOM 2149 O O . TYR A 1 269 ? 22.128 1.093 -9.512 1.00 75.19 269 TYR A O 1
ATOM 2157 N N . GLN A 1 270 ? 23.423 0.317 -11.174 1.00 85.00 270 GLN A N 1
ATOM 2158 C CA . GLN A 1 270 ? 23.614 -1.046 -10.661 1.00 85.00 270 GLN A CA 1
ATOM 2159 C C . GLN A 1 270 ? 22.354 -1.928 -10.732 1.00 85.00 270 GLN A C 1
ATOM 2161 O O . GLN A 1 270 ? 22.355 -3.048 -10.223 1.00 85.00 270 GLN A O 1
ATOM 2166 N N . TYR A 1 271 ? 21.299 -1.462 -11.402 1.00 84.69 271 TYR A N 1
ATOM 2167 C CA . TYR A 1 271 ? 20.094 -2.223 -11.724 1.00 84.69 271 TYR A CA 1
ATOM 2168 C C . TYR A 1 271 ? 19.478 -1.699 -13.025 1.00 84.69 271 TYR A C 1
ATOM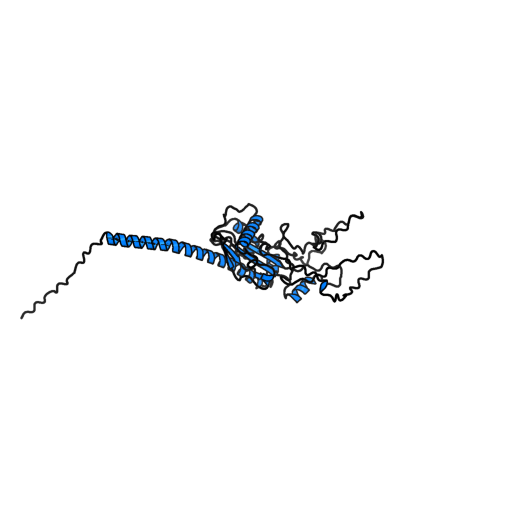 2170 O O . TYR A 1 271 ? 19.670 -0.546 -13.414 1.00 84.69 271 TYR A O 1
ATOM 2178 N N . ASN A 1 272 ? 18.707 -2.545 -13.704 1.00 84.56 272 ASN A N 1
ATOM 2179 C CA . ASN A 1 272 ? 18.017 -2.195 -14.946 1.00 84.56 272 ASN A CA 1
ATOM 2180 C C . ASN A 1 272 ? 16.489 -2.249 -14.824 1.00 84.56 272 ASN A C 1
ATOM 2182 O O . ASN A 1 272 ? 15.799 -2.026 -15.815 1.00 84.56 272 ASN A O 1
ATOM 2186 N N . ARG A 1 273 ? 15.957 -2.567 -13.642 1.00 86.56 273 ARG A N 1
ATOM 2187 C CA . ARG A 1 273 ? 14.528 -2.548 -13.323 1.00 86.56 273 ARG A CA 1
ATOM 2188 C C . ARG A 1 273 ? 14.353 -2.191 -11.856 1.00 86.56 273 ARG A C 1
ATOM 2190 O O . ARG A 1 273 ? 15.168 -2.599 -11.037 1.00 86.56 273 ARG A O 1
ATOM 2197 N N . SER A 1 274 ? 13.301 -1.452 -11.539 1.00 88.25 274 SER A N 1
ATOM 2198 C CA . SER A 1 274 ? 12.829 -1.313 -10.163 1.00 88.25 274 SER A CA 1
ATOM 2199 C C . SER A 1 274 ? 11.316 -1.102 -10.129 1.00 88.25 274 SER A C 1
ATOM 2201 O O . SER A 1 274 ? 10.691 -0.761 -11.137 1.00 88.25 274 SER A O 1
ATOM 2203 N N . ILE A 1 275 ? 10.703 -1.385 -8.986 1.00 90.31 275 ILE A N 1
ATOM 2204 C CA . ILE A 1 275 ? 9.304 -1.095 -8.693 1.00 90.31 275 ILE A CA 1
ATOM 2205 C C . ILE A 1 275 ? 9.255 -0.262 -7.422 1.00 90.31 275 ILE A C 1
ATOM 2207 O O . ILE A 1 275 ? 9.829 -0.632 -6.400 1.00 90.31 275 ILE A O 1
ATOM 2211 N N . TYR A 1 276 ? 8.551 0.857 -7.483 1.00 90.50 276 TYR A N 1
ATOM 2212 C CA . TYR A 1 276 ? 8.207 1.630 -6.302 1.00 90.50 276 TYR A CA 1
ATOM 2213 C C . TYR A 1 276 ? 6.831 1.206 -5.842 1.00 90.50 276 TYR A C 1
ATOM 2215 O O . TYR A 1 276 ? 5.907 1.176 -6.651 1.00 90.50 276 TYR A O 1
ATOM 2223 N N . VAL A 1 277 ? 6.699 0.881 -4.561 1.00 94.12 277 VAL A N 1
ATOM 2224 C CA . VAL A 1 277 ? 5.430 0.457 -3.972 1.00 94.12 277 VAL A CA 1
ATOM 2225 C C . VAL A 1 277 ? 5.120 1.310 -2.755 1.00 94.12 277 VAL A C 1
ATOM 2227 O O . VAL A 1 277 ? 5.975 1.506 -1.894 1.00 94.12 277 VAL A O 1
ATOM 2230 N N . SER A 1 278 ? 3.880 1.773 -2.665 1.00 96.12 278 SER A N 1
ATOM 2231 C CA . SER A 1 278 ? 3.308 2.374 -1.466 1.00 96.12 278 SER A CA 1
ATOM 2232 C C . SER A 1 278 ? 1.977 1.702 -1.151 1.00 96.12 278 SER A C 1
ATOM 2234 O O . SER A 1 278 ? 1.272 1.214 -2.039 1.00 96.12 278 SER A O 1
ATOM 2236 N N . ILE A 1 279 ? 1.660 1.632 0.136 1.00 98.19 279 ILE A N 1
ATOM 2237 C CA . ILE A 1 279 ? 0.450 1.002 0.637 1.00 98.19 279 ILE A CA 1
ATOM 2238 C C . ILE A 1 279 ? -0.400 2.057 1.317 1.00 98.19 279 ILE A C 1
ATOM 2240 O O . ILE A 1 279 ? 0.094 2.820 2.147 1.00 98.19 279 ILE A O 1
ATOM 2244 N N . GLY A 1 280 ? -1.680 2.074 0.968 1.00 97.75 280 GLY A N 1
ATOM 2245 C CA . GLY A 1 280 ? -2.671 2.959 1.554 1.00 97.75 280 GLY A CA 1
ATOM 2246 C C . GLY A 1 280 ? -3.740 2.187 2.323 1.00 97.75 280 GLY A C 1
ATOM 2247 O O . GLY A 1 280 ? -4.144 1.098 1.907 1.00 97.75 280 GLY A O 1
ATOM 2248 N N . ALA A 1 281 ? -4.232 2.779 3.410 1.00 97.62 281 ALA A N 1
ATOM 2249 C CA . ALA A 1 281 ? -5.472 2.378 4.060 1.00 97.62 281 ALA A CA 1
ATOM 2250 C C . ALA A 1 281 ? -6.368 3.587 4.343 1.00 97.62 281 ALA A C 1
ATOM 2252 O O . ALA A 1 281 ? -5.897 4.666 4.706 1.00 97.62 281 ALA A O 1
ATOM 2253 N N . ALA A 1 282 ? -7.665 3.356 4.188 1.00 95.38 282 ALA A N 1
ATOM 2254 C CA . ALA A 1 282 ? -8.732 4.339 4.294 1.00 95.38 282 ALA A CA 1
ATOM 2255 C C . ALA A 1 282 ? -9.031 4.794 5.726 1.00 95.38 282 ALA A C 1
ATOM 2257 O O . ALA A 1 282 ? -9.412 5.944 5.907 1.00 95.38 282 ALA A O 1
ATOM 2258 N N . GLY A 1 283 ? -8.876 3.902 6.712 1.00 94.62 283 GLY A N 1
ATOM 2259 C CA . GLY A 1 283 ? -9.221 4.186 8.104 1.00 94.62 283 GLY A CA 1
ATOM 2260 C C . GLY A 1 283 ? -10.732 4.162 8.388 1.00 94.62 283 GLY A C 1
ATOM 2261 O O . GLY A 1 283 ? -11.482 3.617 7.589 1.00 94.62 283 GLY A O 1
ATOM 2262 N N . PRO A 1 284 ? -11.198 4.691 9.535 1.00 92.94 284 PRO A N 1
ATOM 2263 C CA . PRO A 1 284 ? -12.570 4.494 10.031 1.00 92.94 284 PRO A CA 1
ATOM 2264 C C . PRO A 1 284 ? -13.689 5.121 9.189 1.00 92.94 284 PRO A C 1
ATOM 2266 O O . PRO A 1 284 ? -14.787 4.568 9.138 1.00 92.94 284 PRO A O 1
ATOM 2269 N N . ASP A 1 285 ? -13.432 6.266 8.554 1.00 83.38 285 ASP A N 1
ATOM 2270 C CA . ASP A 1 285 ? -14.493 7.186 8.117 1.00 83.38 285 ASP A CA 1
ATOM 2271 C C . ASP A 1 285 ? -14.638 7.294 6.597 1.00 83.38 285 ASP A C 1
ATOM 2273 O O . ASP A 1 285 ? -14.869 8.368 6.031 1.00 83.38 285 ASP A O 1
ATOM 2277 N N . ILE A 1 286 ? -14.560 6.152 5.914 1.00 81.38 286 ILE A N 1
ATOM 2278 C CA . ILE A 1 286 ? -15.002 6.045 4.524 1.00 81.38 286 ILE A CA 1
ATOM 2279 C C . ILE A 1 286 ? -16.320 5.294 4.490 1.00 81.38 286 ILE A C 1
ATOM 2281 O O . ILE A 1 286 ? -16.428 4.177 4.979 1.00 81.38 286 ILE A O 1
ATOM 2285 N N . SER A 1 287 ? -17.342 5.883 3.866 1.00 69.00 287 SER A N 1
ATOM 2286 C CA . SER A 1 287 ? -18.600 5.170 3.643 1.00 69.00 287 SER A CA 1
ATOM 2287 C C . SER A 1 287 ? -18.328 3.904 2.813 1.00 69.00 287 SER A C 1
ATOM 2289 O O . SER A 1 287 ? -17.956 4.016 1.640 1.00 69.00 287 SER A O 1
ATOM 2291 N N . PRO A 1 288 ? -18.538 2.690 3.362 1.00 59.34 288 PRO A N 1
ATOM 2292 C CA . PRO A 1 288 ? -18.268 1.444 2.645 1.00 59.34 288 PRO A CA 1
ATOM 2293 C C . PRO A 1 288 ? -19.231 1.219 1.466 1.00 59.34 288 PRO A C 1
ATOM 2295 O O . PRO A 1 288 ? -19.022 0.310 0.668 1.00 59.34 288 PRO A O 1
ATOM 2298 N N . TYR A 1 289 ? -20.272 2.047 1.330 1.00 53.88 289 TYR A N 1
ATOM 2299 C CA . TYR A 1 289 ? -21.286 1.963 0.276 1.00 53.88 289 TYR A CA 1
ATOM 2300 C C . TYR A 1 289 ? -20.937 2.758 -0.992 1.00 53.88 289 TYR A C 1
ATOM 2302 O O . TYR A 1 289 ? -21.718 2.756 -1.938 1.00 53.88 289 TYR A O 1
ATOM 2310 N N . ALA A 1 290 ? -19.786 3.436 -1.032 1.00 61.91 290 ALA A N 1
ATOM 2311 C CA . ALA A 1 290 ? -19.385 4.250 -2.182 1.00 61.91 290 ALA A CA 1
ATOM 2312 C C . ALA A 1 290 ? -18.736 3.448 -3.328 1.00 61.91 290 ALA A C 1
ATOM 2314 O O . ALA A 1 290 ? -18.411 4.021 -4.366 1.00 61.91 290 ALA A O 1
ATOM 2315 N N . PHE A 1 291 ? -18.534 2.137 -3.162 1.00 74.88 291 PHE A N 1
ATOM 2316 C CA . PHE A 1 291 ? -17.897 1.312 -4.184 1.00 74.88 291 PHE A CA 1
ATOM 2317 C C . PHE A 1 291 ? -18.855 1.044 -5.357 1.00 74.88 291 PHE A C 1
ATOM 2319 O O . PHE A 1 291 ? -19.882 0.385 -5.196 1.00 74.88 291 PHE A O 1
ATOM 2326 N N . VAL A 1 292 ? -18.512 1.538 -6.551 1.00 77.00 292 VAL A N 1
ATOM 2327 C CA . VAL A 1 292 ? -19.214 1.206 -7.802 1.00 77.00 292 VAL A CA 1
ATOM 2328 C C . VAL A 1 292 ? -18.884 -0.225 -8.247 1.00 77.00 292 VAL A C 1
ATOM 2330 O O . VAL A 1 292 ? -17.967 -0.850 -7.720 1.00 77.00 292 VAL A O 1
ATOM 2333 N N . ALA A 1 293 ? -19.610 -0.769 -9.230 1.00 81.94 293 ALA A N 1
ATOM 2334 C CA . ALA A 1 293 ? -19.352 -2.125 -9.735 1.00 81.94 293 ALA A CA 1
ATOM 2335 C C . ALA A 1 293 ? -17.941 -2.292 -10.340 1.00 81.94 293 ALA A C 1
ATOM 2337 O O . ALA A 1 293 ? -17.392 -3.393 -10.320 1.00 81.94 293 ALA A O 1
ATOM 2338 N N . ASP A 1 294 ? -17.343 -1.211 -10.855 1.00 88.12 294 ASP A N 1
ATOM 2339 C CA . ASP A 1 294 ? -15.984 -1.236 -11.394 1.00 88.12 294 ASP A CA 1
ATOM 2340 C C . ASP A 1 294 ? -14.940 -1.058 -10.284 1.00 88.12 294 ASP A C 1
ATOM 2342 O O . ASP A 1 294 ? -14.725 0.027 -9.732 1.00 88.12 294 ASP A O 1
ATOM 2346 N N . TRP A 1 295 ? -14.250 -2.153 -9.983 1.00 87.19 295 TRP A N 1
ATOM 2347 C CA . TRP A 1 295 ? -13.229 -2.185 -8.950 1.00 87.19 295 TRP A CA 1
ATOM 2348 C C . TRP A 1 295 ? -12.012 -1.303 -9.255 1.00 87.19 295 TRP A C 1
ATOM 2350 O O . TRP A 1 295 ? -11.402 -0.754 -8.338 1.00 87.19 295 TRP A O 1
ATOM 2360 N N . ASN A 1 296 ? -11.662 -1.112 -10.526 1.00 84.12 296 ASN A N 1
ATOM 2361 C CA . ASN A 1 296 ? -10.520 -0.279 -10.891 1.00 84.12 296 ASN A CA 1
ATOM 2362 C C . ASN A 1 296 ? -10.785 1.192 -10.565 1.00 84.12 296 ASN A C 1
ATOM 2364 O O . ASN A 1 296 ? -9.907 1.864 -10.022 1.00 84.12 296 ASN A O 1
ATOM 2368 N N . ILE A 1 297 ? -12.005 1.665 -10.841 1.00 86.56 297 ILE A N 1
ATOM 2369 C CA . ILE A 1 297 ? -12.443 3.023 -10.496 1.00 86.56 297 ILE A CA 1
ATOM 2370 C C . ILE A 1 297 ? -12.391 3.213 -8.979 1.00 86.56 297 ILE A C 1
ATOM 2372 O O . ILE A 1 297 ? -11.844 4.205 -8.499 1.00 86.56 297 ILE A O 1
ATOM 2376 N N . ASN A 1 298 ? -12.877 2.226 -8.224 1.00 90.06 298 ASN A N 1
ATOM 2377 C CA . ASN A 1 298 ? -12.857 2.251 -6.764 1.00 90.06 298 ASN A CA 1
ATOM 2378 C C . ASN A 1 298 ? -11.445 2.350 -6.185 1.00 90.06 298 ASN A C 1
ATOM 2380 O O . ASN A 1 298 ? -11.216 3.145 -5.279 1.00 90.06 298 ASN A O 1
ATOM 2384 N N . MET A 1 299 ? -10.495 1.558 -6.692 1.00 90.69 299 MET A N 1
ATOM 2385 C CA . MET A 1 299 ? -9.115 1.579 -6.195 1.00 90.69 299 MET A CA 1
ATOM 2386 C C . MET A 1 299 ? -8.418 2.899 -6.504 1.00 90.69 299 MET A C 1
ATOM 2388 O O . MET A 1 299 ? -7.709 3.419 -5.649 1.00 90.69 299 MET A O 1
ATOM 2392 N N . THR A 1 300 ? -8.647 3.473 -7.687 1.00 89.50 300 THR A N 1
ATOM 2393 C CA . THR A 1 300 ? -8.121 4.803 -8.019 1.00 89.50 300 THR A CA 1
ATOM 2394 C C . THR A 1 300 ? -8.747 5.893 -7.150 1.00 89.50 300 THR A C 1
ATOM 2396 O O . THR A 1 300 ? -8.019 6.717 -6.608 1.00 89.50 300 THR A O 1
ATOM 2399 N N . ALA A 1 301 ? -10.067 5.879 -6.951 1.00 90.75 301 ALA A N 1
ATOM 2400 C CA . ALA A 1 301 ? -10.742 6.860 -6.102 1.00 90.75 301 ALA A CA 1
ATOM 2401 C C . ALA A 1 301 ? -10.281 6.775 -4.637 1.00 90.75 301 ALA A C 1
ATOM 2403 O O . ALA A 1 301 ? -10.000 7.798 -4.017 1.00 90.75 301 ALA A O 1
ATOM 2404 N N . LEU A 1 302 ? -10.156 5.557 -4.100 1.00 93.25 302 LEU A N 1
ATOM 2405 C CA . LEU A 1 302 ? -9.705 5.327 -2.730 1.00 93.25 302 LEU A CA 1
ATOM 2406 C C . LEU A 1 302 ? -8.232 5.725 -2.549 1.00 93.25 302 LEU A C 1
ATOM 2408 O O . LEU A 1 302 ? -7.882 6.318 -1.534 1.00 93.25 302 LEU A O 1
ATOM 2412 N N . TRP A 1 303 ? -7.384 5.458 -3.546 1.00 94.56 303 TRP A N 1
ATOM 2413 C CA . TRP A 1 303 ? -5.988 5.895 -3.542 1.00 94.56 303 TRP A CA 1
ATOM 2414 C C . TRP A 1 303 ? -5.868 7.417 -3.532 1.00 94.56 303 TRP A C 1
ATOM 2416 O O . TRP A 1 303 ? -5.193 7.964 -2.666 1.00 94.56 303 TRP A O 1
ATOM 2426 N N . ASN A 1 304 ? -6.585 8.097 -4.429 1.00 92.00 304 ASN A N 1
ATOM 2427 C CA . ASN A 1 304 ? -6.595 9.556 -4.485 1.00 92.00 304 ASN A CA 1
ATOM 2428 C C . ASN A 1 304 ? -7.065 10.154 -3.156 1.00 92.00 304 ASN A C 1
ATOM 2430 O O . ASN A 1 304 ? -6.405 11.038 -2.627 1.00 92.00 304 ASN A O 1
ATOM 2434 N N . HIS A 1 305 ? -8.125 9.600 -2.563 1.00 93.38 305 HIS A N 1
ATOM 2435 C CA . HIS A 1 305 ? -8.607 10.027 -1.252 1.00 93.38 305 HIS A CA 1
ATOM 2436 C C . HIS A 1 305 ? -7.541 9.896 -0.150 1.00 93.38 305 HIS A C 1
ATOM 2438 O O . HIS A 1 305 ? -7.345 10.822 0.636 1.00 93.38 305 HIS A O 1
ATOM 2444 N N . ILE A 1 306 ? -6.829 8.765 -0.101 1.00 95.31 306 ILE A N 1
ATOM 2445 C CA . ILE A 1 306 ? -5.733 8.557 0.856 1.00 95.31 306 ILE A CA 1
ATOM 2446 C C . ILE A 1 306 ? -4.626 9.586 0.624 1.00 95.31 306 ILE A C 1
ATOM 2448 O O . ILE A 1 306 ? -4.126 10.175 1.581 1.00 95.31 306 ILE A O 1
ATOM 2452 N N . CYS A 1 307 ? -4.251 9.824 -0.632 1.00 93.50 307 CYS A N 1
ATOM 2453 C CA . CYS A 1 307 ? -3.214 10.785 -0.971 1.00 93.50 307 CYS A CA 1
ATOM 2454 C C . CYS A 1 307 ? -3.605 12.229 -0.619 1.00 93.50 307 CYS A C 1
ATOM 2456 O O . CYS A 1 307 ? -2.766 12.950 -0.084 1.00 93.50 307 CYS A O 1
ATOM 2458 N N . ASP A 1 308 ? -4.858 12.626 -0.851 1.00 92.44 308 ASP A N 1
ATOM 2459 C CA . ASP A 1 308 ? -5.363 13.974 -0.559 1.00 92.44 308 ASP A CA 1
ATOM 2460 C C . ASP A 1 308 ? -5.316 14.297 0.941 1.00 92.44 308 ASP A C 1
ATOM 2462 O O . ASP A 1 308 ? -4.954 15.407 1.325 1.00 92.44 308 ASP A O 1
ATOM 2466 N N . ILE A 1 309 ? -5.625 13.321 1.804 1.00 93.94 309 ILE A N 1
ATOM 2467 C CA . ILE A 1 309 ? -5.550 13.503 3.263 1.00 93.94 309 ILE A CA 1
ATOM 2468 C C . ILE A 1 309 ? -4.104 13.379 3.764 1.00 93.94 309 ILE A C 1
ATOM 2470 O O . ILE A 1 309 ? -3.682 14.109 4.660 1.00 93.94 309 ILE A O 1
ATOM 2474 N N . ALA A 1 310 ? -3.319 12.448 3.215 1.00 93.81 310 ALA A N 1
ATOM 2475 C CA . ALA A 1 310 ? -1.973 12.176 3.715 1.00 93.81 310 ALA A CA 1
ATOM 2476 C C . ALA A 1 310 ? -0.917 13.205 3.289 1.00 93.81 310 ALA A C 1
ATOM 2478 O O . ALA A 1 310 ? 0.100 13.339 3.979 1.00 93.81 310 ALA A O 1
ATOM 2479 N N . MET A 1 311 ? -1.135 13.909 2.177 1.00 90.81 311 MET A N 1
ATOM 2480 C CA . MET A 1 311 ? -0.195 14.864 1.582 1.00 90.81 311 MET A CA 1
ATOM 2481 C C . MET A 1 311 ? -0.906 16.177 1.199 1.00 90.81 311 MET A C 1
ATOM 2483 O O . MET A 1 311 ? -1.013 16.492 0.013 1.00 90.81 311 MET A O 1
ATOM 2487 N N . PRO A 1 312 ? -1.414 16.944 2.181 1.00 82.94 312 PRO A N 1
ATOM 2488 C CA . PRO A 1 312 ? -2.230 18.128 1.908 1.00 82.94 312 PRO A CA 1
ATOM 2489 C C . PRO A 1 312 ? -1.435 19.314 1.334 1.00 82.94 312 PRO A C 1
ATOM 2491 O O . PRO A 1 312 ? -2.022 20.202 0.719 1.00 82.94 312 PRO A O 1
ATOM 2494 N N . ASP A 1 313 ? -0.113 19.358 1.528 1.00 86.62 313 ASP A N 1
ATOM 2495 C CA . ASP A 1 313 ? 0.741 20.493 1.157 1.00 86.62 313 ASP A CA 1
ATOM 2496 C C . ASP A 1 313 ? 1.994 20.065 0.369 1.00 86.62 313 ASP A C 1
ATOM 2498 O O . ASP A 1 313 ? 2.353 18.887 0.310 1.00 86.62 313 ASP A O 1
ATOM 2502 N N . GLU A 1 314 ? 2.681 21.024 -0.263 1.00 79.25 314 GLU A N 1
ATOM 2503 C CA . GLU A 1 314 ? 3.873 20.744 -1.082 1.00 79.25 314 GLU A CA 1
ATOM 2504 C C . GLU A 1 314 ? 5.064 20.206 -0.272 1.00 79.25 314 GLU A C 1
ATOM 2506 O O . GLU A 1 314 ? 5.882 19.467 -0.822 1.00 79.25 314 GLU A O 1
ATOM 2511 N N . GLU A 1 315 ? 5.173 20.549 1.017 1.00 79.12 315 GLU A N 1
ATOM 2512 C CA . GLU A 1 315 ? 6.272 20.101 1.886 1.00 79.12 315 GLU A CA 1
ATOM 2513 C C . GLU A 1 315 ? 6.141 18.620 2.252 1.00 79.12 315 GLU A C 1
ATOM 2515 O O . GLU A 1 315 ? 7.134 17.901 2.391 1.00 79.12 315 GLU A O 1
ATOM 2520 N N . THR A 1 316 ? 4.901 18.160 2.396 1.00 79.31 316 THR A N 1
ATOM 2521 C CA . THR A 1 316 ? 4.546 16.781 2.715 1.00 79.31 316 THR A CA 1
ATOM 2522 C C . THR A 1 316 ? 4.268 15.945 1.476 1.00 79.31 316 THR A C 1
ATOM 2524 O O . THR A 1 316 ? 4.276 14.719 1.577 1.00 79.31 316 THR A O 1
ATOM 2527 N N . THR A 1 317 ? 4.065 16.574 0.317 1.00 83.81 317 THR A N 1
ATOM 2528 C CA . THR A 1 317 ? 3.889 15.888 -0.961 1.00 83.81 317 THR A CA 1
ATOM 2529 C C . THR A 1 317 ? 5.143 15.110 -1.318 1.00 83.81 317 THR A C 1
ATOM 2531 O O . THR A 1 317 ? 6.245 15.654 -1.409 1.00 83.81 317 THR A O 1
ATOM 2534 N N . TRP A 1 318 ? 4.961 13.821 -1.589 1.00 81.25 318 TRP A N 1
ATOM 2535 C CA . TRP A 1 318 ? 6.023 13.005 -2.149 1.00 81.25 318 TRP A CA 1
ATOM 2536 C C . TRP A 1 318 ? 6.197 13.337 -3.639 1.00 81.25 318 TRP A C 1
ATOM 2538 O O . TRP A 1 318 ? 5.332 13.016 -4.457 1.00 81.25 318 TRP A O 1
ATOM 2548 N N . ASN A 1 319 ? 7.303 14.002 -3.964 1.00 80.12 319 ASN A N 1
ATOM 2549 C CA . ASN A 1 319 ? 7.703 14.440 -5.306 1.00 80.12 319 ASN A CA 1
ATOM 2550 C C . ASN A 1 319 ? 9.076 13.849 -5.680 1.00 80.12 319 ASN A C 1
ATOM 2552 O O . ASN A 1 319 ? 9.642 13.056 -4.930 1.00 80.12 319 ASN A O 1
ATOM 2556 N N . GLU A 1 320 ? 9.666 14.240 -6.809 1.00 68.31 320 GLU A N 1
ATOM 2557 C CA . GLU A 1 320 ? 10.966 13.711 -7.263 1.00 68.31 320 GLU A CA 1
ATOM 2558 C C . GLU A 1 320 ? 12.084 13.890 -6.231 1.00 68.31 320 GLU A C 1
ATOM 2560 O O . GLU A 1 320 ? 12.947 13.023 -6.080 1.00 68.31 320 GLU A O 1
ATOM 2565 N N . ARG A 1 321 ? 12.079 15.010 -5.494 1.00 71.75 321 ARG A N 1
ATOM 2566 C CA . ARG A 1 321 ? 13.082 15.275 -4.450 1.00 71.75 321 ARG A CA 1
ATOM 2567 C C . ARG A 1 321 ? 12.914 14.319 -3.277 1.00 71.75 321 ARG A C 1
ATOM 2569 O O . ARG A 1 321 ? 13.903 13.974 -2.631 1.00 71.75 321 ARG A O 1
ATOM 2576 N N . SER A 1 322 ? 11.690 13.856 -3.036 1.00 78.56 322 SER A N 1
ATOM 2577 C CA . SER A 1 322 ? 11.362 12.914 -1.970 1.00 78.56 322 SER A CA 1
ATOM 2578 C C . SER A 1 322 ? 12.038 11.556 -2.132 1.00 78.56 322 SER A C 1
ATOM 2580 O O . SER A 1 322 ? 12.190 10.867 -1.137 1.00 78.56 322 SER A O 1
ATOM 2582 N N . PHE A 1 323 ? 12.518 11.192 -3.326 1.00 71.88 323 PHE A N 1
ATOM 2583 C CA . PHE A 1 323 ? 13.263 9.942 -3.549 1.00 71.88 323 PHE A CA 1
ATOM 2584 C C . PHE A 1 323 ? 14.699 10.008 -3.035 1.00 71.88 323 PHE A C 1
ATOM 2586 O O . PHE A 1 323 ? 15.287 8.983 -2.701 1.00 71.88 323 PHE A O 1
ATOM 2593 N N . HIS A 1 324 ? 15.260 11.216 -2.956 1.00 70.88 324 HIS A N 1
ATOM 2594 C CA . HIS A 1 324 ? 16.570 11.462 -2.350 1.00 70.88 324 HIS A CA 1
ATOM 2595 C C . HIS A 1 324 ? 16.441 11.852 -0.879 1.00 70.88 324 HIS A C 1
ATOM 2597 O O . HIS A 1 324 ? 17.308 11.537 -0.066 1.00 70.88 324 HIS A O 1
ATOM 2603 N N . ARG A 1 325 ? 15.358 12.553 -0.531 1.00 81.62 325 ARG A N 1
ATOM 2604 C CA . ARG A 1 325 ? 15.083 13.030 0.822 1.00 81.62 325 ARG A CA 1
ATOM 2605 C C . ARG A 1 325 ? 13.633 12.758 1.190 1.00 81.62 325 ARG A C 1
ATOM 2607 O O . ARG A 1 325 ? 12.776 13.628 1.042 1.00 81.62 325 ARG A O 1
ATOM 2614 N N . ASN A 1 326 ? 13.386 11.559 1.701 1.00 87.19 326 ASN A N 1
ATOM 2615 C CA . ASN A 1 326 ? 12.048 11.132 2.084 1.00 87.19 326 ASN A CA 1
ATOM 2616 C C . ASN A 1 326 ? 11.433 12.116 3.103 1.00 87.19 326 ASN A C 1
ATOM 2618 O O . ASN A 1 326 ? 12.054 12.373 4.140 1.00 87.19 326 ASN A O 1
ATOM 2622 N N . PRO A 1 327 ? 10.221 12.646 2.855 1.00 87.31 327 PRO A N 1
ATOM 2623 C CA . PRO A 1 327 ? 9.517 13.505 3.806 1.00 87.31 327 PRO A CA 1
ATOM 2624 C C . PRO A 1 327 ? 9.078 12.747 5.070 1.00 87.31 327 PRO A C 1
ATOM 2626 O O . PRO A 1 327 ? 8.903 13.359 6.120 1.00 87.31 327 PRO A O 1
ATOM 2629 N N . TRP A 1 328 ? 8.934 11.418 4.999 1.00 93.81 328 TRP A N 1
ATOM 2630 C CA . TRP A 1 328 ? 8.708 10.547 6.158 1.00 93.81 328 TRP A CA 1
ATOM 2631 C C . TRP A 1 328 ? 9.271 9.133 5.935 1.00 93.81 328 TRP A C 1
ATOM 2633 O O . TRP A 1 328 ? 9.632 8.757 4.819 1.00 93.81 328 TRP A O 1
ATOM 2643 N N . SER A 1 329 ? 9.328 8.333 7.003 1.00 93.06 329 SER A N 1
ATOM 2644 C CA . SER A 1 329 ? 9.642 6.900 6.965 1.00 93.06 329 SER A CA 1
ATOM 2645 C C . SER A 1 329 ? 8.522 6.078 7.612 1.00 93.06 329 SER A C 1
ATOM 2647 O O . SER A 1 329 ? 7.771 6.582 8.446 1.00 93.06 329 SER A O 1
ATOM 2649 N N . GLY A 1 330 ? 8.392 4.809 7.214 1.00 94.50 330 GLY A N 1
ATOM 2650 C CA . GLY A 1 330 ? 7.350 3.910 7.722 1.00 94.50 330 GLY A CA 1
ATOM 2651 C C . GLY A 1 330 ? 5.934 4.316 7.297 1.00 94.50 330 GLY A C 1
ATOM 2652 O O . GLY A 1 330 ? 5.730 4.851 6.205 1.00 94.50 330 GLY A O 1
ATOM 2653 N N . THR A 1 331 ? 4.959 4.042 8.163 1.00 96.56 331 THR A N 1
ATOM 2654 C CA . THR A 1 331 ? 3.546 4.378 7.947 1.00 96.56 331 THR A CA 1
ATOM 2655 C C . THR A 1 331 ? 3.233 5.752 8.521 1.00 96.56 331 THR A C 1
ATOM 2657 O O . THR A 1 331 ? 3.287 5.964 9.733 1.00 96.56 331 THR A O 1
ATOM 2660 N N . ARG A 1 332 ? 2.859 6.684 7.647 1.00 95.31 332 ARG A N 1
ATOM 2661 C CA . ARG A 1 332 ? 2.291 7.972 8.028 1.00 95.31 332 ARG A CA 1
ATOM 2662 C C . ARG A 1 332 ? 0.822 7.783 8.375 1.00 95.31 332 ARG A C 1
ATOM 2664 O O . ARG A 1 332 ? 0.079 7.180 7.607 1.00 95.31 332 ARG A O 1
ATOM 2671 N N . ILE A 1 333 ? 0.421 8.328 9.517 1.00 96.12 333 ILE A N 1
ATOM 2672 C CA . ILE A 1 333 ? -0.978 8.449 9.917 1.00 96.12 333 ILE A CA 1
ATOM 2673 C C . ILE A 1 333 ? -1.329 9.924 9.783 1.00 96.12 333 ILE A C 1
ATOM 2675 O O . ILE A 1 333 ? -0.692 10.763 10.421 1.00 96.12 333 ILE A O 1
ATOM 2679 N N . ALA A 1 334 ? -2.294 10.235 8.930 1.00 95.31 334 ALA A N 1
ATOM 2680 C CA . ALA A 1 334 ? -2.741 11.599 8.693 1.00 95.31 334 ALA A CA 1
ATOM 2681 C C . ALA A 1 334 ? -4.234 11.703 8.957 1.00 95.31 334 ALA A C 1
ATOM 2683 O O . ALA A 1 334 ? -4.962 10.729 8.774 1.00 95.31 334 ALA A O 1
ATOM 2684 N N . SER A 1 335 ? -4.664 12.884 9.379 1.00 94.94 335 SER A N 1
ATOM 2685 C CA . SER A 1 335 ? -6.071 13.210 9.538 1.00 94.94 335 SER A CA 1
ATOM 2686 C C . SER A 1 335 ? -6.402 14.440 8.711 1.00 94.94 335 SER A C 1
ATOM 2688 O O . SER A 1 335 ? -5.520 15.265 8.467 1.00 94.94 335 SER A O 1
ATOM 2690 N N . ASP A 1 336 ? -7.651 14.546 8.269 1.00 92.75 336 ASP A N 1
ATOM 2691 C CA . ASP A 1 336 ? -8.125 15.761 7.611 1.00 92.75 336 ASP A CA 1
ATOM 2692 C C . ASP A 1 336 ? -8.243 16.931 8.609 1.00 92.75 336 ASP A C 1
ATOM 2694 O O . ASP A 1 336 ? -7.998 16.783 9.809 1.00 92.75 336 ASP A O 1
ATOM 2698 N N . GLU A 1 337 ? -8.619 18.115 8.120 1.00 90.31 337 GLU A N 1
ATOM 2699 C CA . GLU A 1 337 ? -8.744 19.322 8.953 1.00 90.31 337 GLU A CA 1
ATOM 2700 C C . GLU A 1 337 ? -9.762 19.172 10.096 1.00 90.31 337 GLU A C 1
ATOM 2702 O O . GLU A 1 337 ? -9.645 19.845 11.120 1.00 90.31 337 GLU A O 1
ATOM 2707 N N . SER A 1 338 ? -10.752 18.287 9.936 1.00 90.62 338 SER A N 1
ATOM 2708 C CA . SER A 1 338 ? -11.762 18.017 10.961 1.00 90.62 338 SER A CA 1
ATOM 2709 C C . SER A 1 338 ? -11.252 17.081 12.059 1.00 90.62 338 SER A C 1
ATOM 2711 O O . SER A 1 338 ? -11.799 17.060 13.161 1.00 90.62 338 SER A O 1
ATOM 2713 N N . GLY A 1 339 ? -10.201 16.309 11.772 1.00 89.25 339 GLY A N 1
ATOM 2714 C CA . GLY A 1 339 ? -9.713 15.244 12.639 1.00 89.25 339 GLY A CA 1
ATOM 2715 C C . GLY A 1 339 ? -10.592 13.991 12.638 1.00 89.25 339 GLY A C 1
ATOM 2716 O O . GLY A 1 339 ? -10.207 13.008 13.268 1.00 89.25 339 GLY A O 1
ATOM 2717 N N . GLU A 1 340 ? -11.737 14.012 11.946 1.00 86.62 340 GLU A N 1
ATOM 2718 C CA . GLU A 1 340 ? -12.649 12.872 11.840 1.00 86.62 340 GLU A CA 1
ATOM 2719 C C . GLU A 1 340 ? -12.030 11.814 10.925 1.00 86.62 340 GLU A C 1
ATOM 2721 O O . GLU A 1 340 ? -11.754 10.693 11.348 1.00 86.62 340 GLU A O 1
ATOM 2726 N N . ARG A 1 341 ? -11.662 12.189 9.695 1.00 90.62 341 ARG A N 1
ATOM 2727 C CA . ARG A 1 341 ? -11.093 11.222 8.753 1.00 90.62 341 ARG A CA 1
ATOM 2728 C C . ARG A 1 341 ? -9.629 10.997 9.042 1.00 90.62 341 ARG A C 1
ATOM 2730 O O . ARG A 1 341 ? -8.856 11.946 9.134 1.00 90.62 341 ARG A O 1
ATOM 2737 N N . GLN A 1 342 ? -9.239 9.732 9.112 1.00 94.94 342 GLN A N 1
ATOM 2738 C CA . GLN A 1 342 ? -7.859 9.318 9.302 1.00 94.94 342 GLN A CA 1
ATOM 2739 C C . GLN A 1 342 ? -7.464 8.308 8.237 1.00 94.94 342 GLN A C 1
ATOM 2741 O O . GLN A 1 342 ? -8.164 7.326 8.053 1.00 94.94 342 GLN A O 1
ATOM 2746 N N . VAL A 1 343 ? -6.310 8.505 7.605 1.00 96.56 343 VAL A N 1
ATOM 2747 C CA . VAL A 1 343 ? -5.755 7.594 6.598 1.00 96.56 343 VAL A CA 1
ATOM 2748 C C . VAL A 1 343 ? -4.361 7.127 6.995 1.00 96.56 343 VAL A C 1
ATOM 2750 O O . VAL A 1 343 ? -3.668 7.755 7.805 1.00 96.56 343 VAL A O 1
ATOM 2753 N N . PHE A 1 344 ? -3.935 6.025 6.387 1.00 97.56 344 PHE A N 1
ATOM 2754 C CA . PHE A 1 344 ? -2.611 5.445 6.572 1.00 97.56 344 PHE A CA 1
ATOM 2755 C C . PHE A 1 344 ? -1.926 5.364 5.222 1.00 97.56 344 PHE 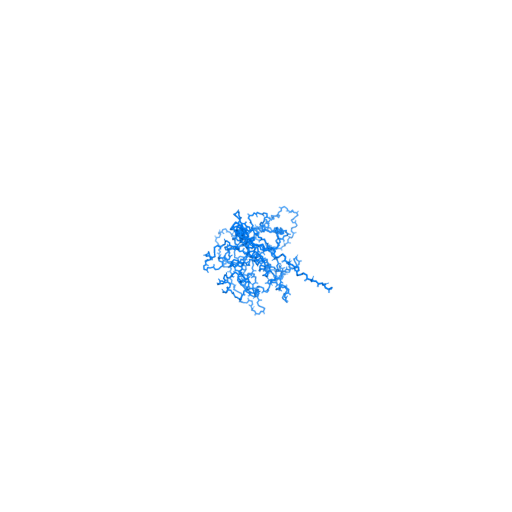A C 1
ATOM 2757 O O . PHE A 1 344 ? -2.516 4.889 4.253 1.00 97.56 344 PHE A O 1
ATOM 2764 N N . LEU A 1 345 ? -0.673 5.796 5.165 1.00 97.38 345 LEU A N 1
ATOM 2765 C CA . LEU A 1 345 ? 0.100 5.800 3.935 1.00 97.38 345 LEU A CA 1
ATOM 2766 C C . LEU A 1 345 ? 1.547 5.415 4.225 1.00 97.38 345 LEU A C 1
ATOM 2768 O O . LEU A 1 345 ? 2.248 6.100 4.972 1.00 97.38 345 LEU A O 1
ATOM 2772 N N . SER A 1 346 ? 2.016 4.319 3.637 1.00 97.44 346 SER A N 1
ATOM 2773 C CA . SER A 1 346 ? 3.423 3.945 3.749 1.00 97.44 346 SER A CA 1
ATOM 2774 C C . SER A 1 346 ? 4.279 4.862 2.882 1.00 97.44 346 SER A C 1
ATOM 2776 O O . SER A 1 346 ? 3.896 5.226 1.767 1.00 97.44 346 SER A O 1
ATOM 2778 N N . ALA A 1 347 ? 5.481 5.192 3.353 1.00 94.50 347 ALA A N 1
ATOM 2779 C CA . ALA A 1 347 ? 6.500 5.748 2.472 1.00 94.50 347 ALA A CA 1
ATOM 2780 C C . ALA A 1 347 ? 6.711 4.787 1.280 1.00 94.50 347 ALA A C 1
ATOM 2782 O O . ALA A 1 347 ? 6.749 3.569 1.495 1.00 94.50 347 ALA A O 1
ATOM 2783 N N . PRO A 1 348 ? 6.818 5.290 0.039 1.00 91.81 348 PRO A N 1
ATOM 2784 C CA . PRO A 1 348 ? 7.240 4.494 -1.102 1.00 91.81 348 PRO A CA 1
ATOM 2785 C C . PRO A 1 348 ? 8.553 3.765 -0.833 1.00 91.81 348 PRO A C 1
ATOM 2787 O O . PRO A 1 348 ? 9.536 4.366 -0.398 1.00 91.81 348 PRO A O 1
ATOM 2790 N N . VAL A 1 349 ? 8.569 2.469 -1.125 1.00 93.12 349 VAL A N 1
ATOM 2791 C CA . VAL A 1 349 ? 9.757 1.620 -1.037 1.00 93.12 349 VAL A CA 1
ATOM 2792 C C . VAL A 1 349 ? 10.141 1.178 -2.441 1.00 93.12 349 VAL A C 1
ATOM 2794 O O . VAL A 1 349 ? 9.303 0.671 -3.187 1.00 93.12 349 VAL A O 1
ATOM 2797 N N . GLU A 1 350 ? 11.407 1.387 -2.801 1.00 91.19 350 GLU A N 1
ATOM 2798 C CA . GLU A 1 350 ? 11.982 0.856 -4.035 1.00 91.19 350 GLU A CA 1
ATOM 2799 C C . GLU A 1 350 ? 12.405 -0.600 -3.830 1.00 91.19 350 GLU A C 1
ATOM 2801 O O . GLU A 1 350 ? 13.203 -0.906 -2.942 1.00 91.19 350 GLU A O 1
ATOM 2806 N N . PHE A 1 351 ? 11.930 -1.480 -4.702 1.00 92.25 351 PHE A N 1
ATOM 2807 C CA . PHE A 1 351 ? 12.425 -2.841 -4.842 1.00 92.25 351 PHE A CA 1
ATOM 2808 C C . PHE A 1 351 ? 13.099 -2.993 -6.207 1.00 92.25 351 PHE A C 1
ATOM 2810 O O . PHE A 1 351 ? 12.557 -2.550 -7.219 1.00 92.25 351 PHE A O 1
ATOM 2817 N N . ARG A 1 352 ? 14.283 -3.605 -6.235 1.00 88.81 352 ARG A N 1
ATOM 2818 C CA . ARG A 1 352 ? 15.098 -3.811 -7.444 1.00 88.81 352 ARG A CA 1
ATOM 2819 C C . ARG A 1 352 ? 14.964 -5.253 -7.941 1.00 88.81 352 ARG A C 1
ATOM 2821 O O . ARG A 1 352 ? 14.714 -6.147 -7.099 1.00 88.81 352 ARG A O 1
#

Secondary structure (DSSP, 8-state):
-----------------PPPHHHHHHHHHHHHHHHHHHHHHHHHHHHHHHHHHHHHHHHHHHHHHHHHHTSTTS-HHHHHHHHSTTSSS-PPPPTTS-GGGS----------S-PPP----SS--TTS--SSS---S-SSS---EE-SPTTS---------------S-------------GGG----------GGGSB-TTHHHHHHHTTSSS-HHHHHH---TTSTTB-TTSPBPEEEEEEE-PPPP--S-TTS-TTHHHHHHHHHHS-S-EEEEEEEE--TTS-GGG--S-HHHHHHHHHHHHHHHH--STTTS--GGGGTS-S--SEEEEE-TTS--EEEEEPPEEE-